Protein AF-A0A9D2U2K5-F1 (afdb_monomer_lite)

Secondary structure (DSSP, 8-state):
-HHHHHHHHHHHHHHHHHHHHHHHHHHSTTTHHHHHHHHHHHHHHHH----TTTHHHHHHIIIIIHHHHHHHHHHHS-HHHHHHHHHHHHHHHHHHHHHHHHHHHHHHHHTT---HHHHHHHHHHHTT-HHHHHHHTTTTT--HHHHHHHHHHHHHHHHHHHHHHHHHHHHTT--HHHHHHHHHH-

Organism: NCBI:txid2838689

Radius of gyration: 18.27 Å; chains: 1; bounding box: 45×46×54 Å

Sequence (186 aa):
MNFIKKNGAGLLLCLIIAVPAWFLGQAVPVIGGPVFSILIGMVITLFLTKKDPFTPGINYTSKKILQAAVVFLGFGMNLTEILAKGKQSLPIILATISTSLVIAFVLYKALKLKSNNAVLVGVGSSICGGSAIAATAPVIDASDEDVAQSISVIFLFNVLAALIFPTLGAALGLSNDGFGLFAGTA

Structure (mmCIF, N/CA/C/O backbone):
data_AF-A0A9D2U2K5-F1
#
_entry.id   AF-A0A9D2U2K5-F1
#
loop_
_atom_site.group_PDB
_atom_site.id
_atom_site.type_symbol
_atom_site.label_atom_id
_atom_site.label_alt_id
_atom_site.label_comp_id
_atom_site.label_asym_id
_atom_site.label_entity_id
_atom_site.label_seq_id
_atom_site.pdbx_PDB_ins_code
_atom_site.Cartn_x
_atom_site.Cartn_y
_atom_site.Cartn_z
_atom_site.occupancy
_atom_site.B_iso_or_equiv
_atom_site.auth_seq_id
_atom_site.auth_comp_id
_atom_site.auth_asym_id
_atom_site.auth_atom_id
_atom_site.pdbx_PDB_model_num
ATOM 1 N N . MET A 1 1 ? -2.153 -14.165 27.608 1.00 54.34 1 MET A N 1
ATOM 2 C CA . MET A 1 1 ? -3.548 -14.586 27.314 1.00 54.34 1 MET A CA 1
ATOM 3 C C . MET A 1 1 ? -4.468 -13.462 26.805 1.00 54.34 1 MET A C 1
ATOM 5 O O . MET A 1 1 ? -5.384 -13.771 26.055 1.00 54.34 1 MET A O 1
ATOM 9 N N . ASN A 1 2 ? -4.224 -12.174 27.106 1.00 66.56 2 ASN A N 1
ATOM 10 C CA . ASN A 1 2 ? -5.075 -11.068 26.614 1.00 66.56 2 ASN A CA 1
ATOM 11 C C . ASN A 1 2 ? -4.924 -10.740 25.116 1.00 66.56 2 ASN A C 1
ATOM 13 O O . ASN A 1 2 ? -5.878 -10.289 24.494 1.00 66.56 2 ASN A O 1
ATOM 17 N N . PHE A 1 3 ? -3.761 -11.007 24.513 1.00 68.69 3 PHE A N 1
ATOM 18 C CA . PHE A 1 3 ? -3.506 -10.706 23.097 1.00 68.69 3 PHE A CA 1
ATOM 19 C C . PHE A 1 3 ? -4.366 -11.549 22.141 1.00 68.69 3 PHE A C 1
ATOM 21 O O . PHE A 1 3 ? -4.984 -11.014 21.227 1.00 68.69 3 PHE A O 1
ATOM 28 N N . ILE A 1 4 ? -4.465 -12.857 22.397 1.00 71.19 4 ILE A N 1
ATOM 29 C CA . ILE A 1 4 ? -5.270 -13.790 21.592 1.00 71.19 4 ILE A CA 1
ATOM 30 C C . ILE A 1 4 ? -6.766 -13.499 21.758 1.00 71.19 4 ILE A C 1
ATOM 32 O O . ILE A 1 4 ? -7.486 -13.466 20.768 1.00 71.19 4 ILE A O 1
ATOM 36 N N . LYS A 1 5 ? -7.232 -13.197 22.980 1.00 66.88 5 LYS A N 1
ATOM 37 C CA . LYS A 1 5 ? -8.631 -12.794 23.211 1.00 66.88 5 LYS A CA 1
ATOM 38 C C . LYS A 1 5 ? -8.995 -11.472 22.525 1.00 66.88 5 LYS A C 1
ATOM 40 O O . LYS A 1 5 ? -10.131 -11.326 22.097 1.00 66.88 5 LYS A O 1
ATOM 45 N N . LYS A 1 6 ? -8.053 -10.528 22.417 1.00 74.62 6 LYS A N 1
ATOM 46 C CA . LYS A 1 6 ? -8.296 -9.197 21.838 1.00 74.62 6 LYS A CA 1
ATOM 47 C C . LYS A 1 6 ? -8.164 -9.163 20.312 1.00 74.62 6 LYS A C 1
ATOM 49 O O . LYS A 1 6 ? -8.969 -8.517 19.660 1.00 74.62 6 LYS A O 1
ATOM 54 N N . ASN A 1 7 ? -7.174 -9.850 19.741 1.00 81.38 7 ASN A N 1
ATOM 55 C CA . ASN A 1 7 ? -6.884 -9.784 18.301 1.00 81.38 7 ASN A CA 1
ATOM 56 C C . ASN A 1 7 ? -7.378 -11.009 17.522 1.00 81.38 7 ASN A C 1
ATOM 58 O O . ASN A 1 7 ? -7.473 -10.951 16.298 1.00 81.38 7 ASN A O 1
ATOM 62 N N . GLY A 1 8 ? -7.689 -12.113 18.211 1.00 83.62 8 GLY A N 1
ATOM 63 C CA . GLY A 1 8 ? -8.003 -13.398 17.589 1.00 83.62 8 GLY A CA 1
ATOM 64 C C . GLY A 1 8 ? -9.210 -13.349 16.657 1.00 83.62 8 GLY A C 1
ATOM 65 O O . GLY A 1 8 ? -9.124 -13.870 15.555 1.00 83.62 8 GLY A O 1
ATOM 66 N N . ALA A 1 9 ? -10.293 -12.668 17.045 1.00 83.44 9 ALA A N 1
ATOM 67 C CA . ALA A 1 9 ? -11.499 -12.574 16.218 1.00 83.44 9 ALA A CA 1
ATOM 68 C C . ALA A 1 9 ? -11.234 -11.872 14.872 1.00 83.44 9 ALA A C 1
ATOM 70 O O . ALA A 1 9 ? -11.621 -12.384 13.825 1.00 83.44 9 ALA A O 1
ATOM 71 N N . GLY A 1 10 ? -10.529 -10.734 14.886 1.00 83.88 10 GLY A N 1
ATOM 72 C CA . GLY A 1 10 ? -10.171 -10.009 13.661 1.00 83.88 10 GLY A CA 1
ATOM 73 C C . GLY A 1 10 ? -9.145 -10.748 12.798 1.00 83.88 10 GLY A C 1
ATOM 74 O O . GLY A 1 10 ? -9.291 -10.783 11.582 1.00 83.88 10 GLY A O 1
ATOM 75 N N . LEU A 1 11 ? -8.151 -11.398 13.415 1.00 86.25 11 LEU A N 1
ATOM 76 C CA . LEU A 1 11 ? -7.180 -12.235 12.699 1.00 86.25 11 LEU A CA 1
ATOM 77 C C . LEU A 1 11 ? -7.856 -13.405 11.984 1.00 86.25 11 LEU A C 1
ATOM 79 O O . LEU A 1 11 ? -7.578 -13.652 10.815 1.00 86.25 11 LEU A O 1
ATOM 83 N N . LEU A 1 12 ? -8.758 -14.102 12.677 1.00 88.31 12 LEU A N 1
ATOM 84 C CA . LEU A 1 12 ? -9.482 -15.250 12.141 1.00 88.31 12 LEU A CA 1
ATOM 85 C C . LEU A 1 12 ? -10.404 -14.818 10.992 1.00 88.31 12 LEU A C 1
ATOM 87 O O . LEU A 1 12 ? -10.429 -15.477 9.956 1.00 88.31 12 LEU A O 1
ATOM 91 N N . LEU A 1 13 ? -11.066 -13.662 11.118 1.00 87.00 13 LEU A N 1
ATOM 92 C CA . LEU A 1 13 ? -11.841 -13.060 10.031 1.00 87.00 13 LEU A CA 1
ATOM 93 C C . LEU A 1 13 ? -10.971 -12.775 8.794 1.00 87.00 13 LEU A C 1
ATOM 95 O O . LEU A 1 13 ? -11.331 -13.182 7.692 1.00 87.00 13 LEU A O 1
ATOM 99 N N . CYS A 1 14 ? -9.811 -12.130 8.964 1.00 88.06 14 CYS A N 1
ATOM 100 C CA . CYS A 1 14 ? -8.880 -11.883 7.857 1.00 88.06 14 CYS A CA 1
ATOM 101 C C . CYS A 1 14 ? -8.409 -13.191 7.201 1.00 88.06 14 CYS A C 1
ATOM 103 O O . CYS A 1 14 ? -8.307 -13.253 5.979 1.00 88.06 14 CYS A O 1
ATOM 105 N N . LEU A 1 15 ? -8.165 -14.239 7.991 1.00 88.94 15 LEU A N 1
ATOM 106 C CA . LEU A 1 15 ? -7.738 -15.555 7.507 1.00 88.94 15 LEU A CA 1
ATOM 107 C C . LEU A 1 15 ? -8.838 -16.247 6.685 1.00 88.94 15 LEU A C 1
ATOM 109 O O . LEU A 1 15 ? -8.564 -16.754 5.597 1.00 88.94 15 LEU A O 1
ATOM 113 N N . ILE A 1 16 ? -10.084 -16.204 7.168 1.00 89.81 16 ILE A N 1
ATOM 114 C CA . ILE A 1 16 ? -11.262 -16.737 6.464 1.00 89.81 16 ILE A CA 1
ATOM 115 C C . ILE A 1 16 ? -11.486 -16.027 5.129 1.00 89.81 16 ILE A C 1
ATOM 117 O O . ILE A 1 16 ? -11.942 -16.663 4.189 1.00 89.81 16 ILE A O 1
ATOM 121 N N . ILE A 1 17 ? -11.174 -14.734 5.024 1.00 89.25 17 ILE A N 1
ATOM 122 C CA . ILE A 1 17 ? -11.296 -13.990 3.762 1.00 89.25 17 ILE A CA 1
ATOM 123 C C . ILE A 1 17 ? -10.119 -14.303 2.831 1.00 89.25 17 ILE A C 1
ATOM 125 O O . ILE A 1 17 ? -10.316 -14.542 1.639 1.00 89.25 17 ILE A O 1
ATOM 129 N N . ALA A 1 18 ? -8.898 -14.323 3.369 1.00 87.56 18 ALA A N 1
ATOM 130 C CA . ALA A 1 18 ? -7.677 -14.463 2.584 1.00 87.56 18 ALA A CA 1
ATOM 131 C C . ALA A 1 18 ? -7.542 -15.840 1.920 1.00 87.56 18 ALA A C 1
ATOM 133 O O . ALA A 1 18 ? -7.102 -15.914 0.776 1.00 87.56 18 ALA A O 1
ATOM 134 N N . VAL A 1 19 ? -7.924 -16.930 2.598 1.00 89.38 19 VAL A N 1
ATOM 135 C CA . VAL A 1 19 ? -7.750 -18.294 2.061 1.00 89.38 19 VAL A CA 1
ATOM 136 C C . VAL A 1 19 ? -8.599 -18.536 0.802 1.00 89.38 19 VAL A C 1
ATOM 138 O O . VAL A 1 19 ? -8.022 -18.886 -0.228 1.00 89.38 19 VAL A O 1
ATOM 141 N N . PRO A 1 20 ? -9.927 -18.303 0.800 1.00 88.94 20 PRO A N 1
ATOM 142 C CA . PRO A 1 20 ? -10.735 -18.413 -0.410 1.00 88.94 20 PRO A CA 1
ATOM 143 C C . PRO A 1 20 ? -10.274 -17.443 -1.496 1.00 88.94 20 PRO A C 1
ATOM 145 O O . PRO A 1 20 ? -10.176 -17.837 -2.655 1.00 88.94 20 PRO A O 1
ATOM 148 N N . ALA A 1 21 ? -9.947 -16.197 -1.133 1.00 88.75 21 ALA A N 1
ATOM 149 C CA . ALA A 1 21 ? -9.494 -15.195 -2.093 1.00 88.75 21 ALA A CA 1
ATOM 150 C C . ALA A 1 21 ? -8.172 -15.580 -2.772 1.00 88.75 21 ALA A C 1
AT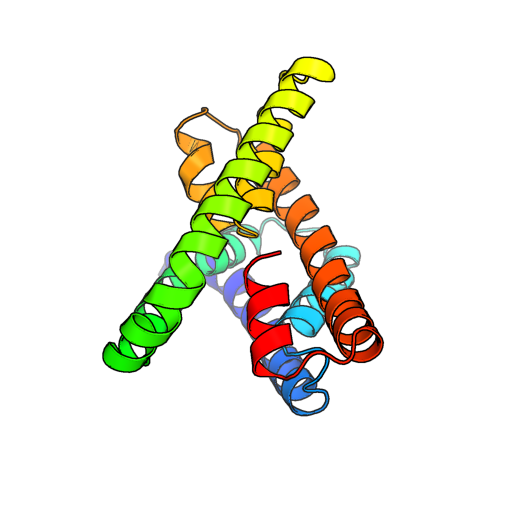OM 152 O O . ALA A 1 21 ? -8.000 -15.316 -3.960 1.00 88.75 21 ALA A O 1
ATOM 153 N N . TRP A 1 22 ? -7.260 -16.242 -2.056 1.00 86.44 22 TRP A N 1
ATOM 154 C CA . TRP A 1 22 ? -6.044 -16.803 -2.640 1.00 86.44 22 TRP A CA 1
ATOM 155 C C . TRP A 1 22 ? -6.391 -17.871 -3.678 1.00 86.44 22 TRP A C 1
ATOM 157 O O . TRP A 1 22 ? -5.931 -17.779 -4.817 1.00 86.44 22 TRP A O 1
ATOM 167 N N . PHE A 1 23 ? -7.218 -18.858 -3.319 1.00 88.44 23 PHE A N 1
ATOM 168 C CA . PHE A 1 23 ? -7.616 -19.926 -4.244 1.00 88.44 23 PHE A CA 1
ATOM 169 C C . PHE A 1 23 ? -8.319 -19.375 -5.494 1.00 88.44 23 PHE A C 1
ATOM 171 O O . PHE A 1 23 ? -7.973 -19.749 -6.614 1.00 88.44 23 PHE A O 1
ATOM 178 N N . LEU A 1 24 ? -9.244 -18.428 -5.317 1.00 84.81 24 LEU A N 1
ATOM 179 C CA . LEU A 1 24 ? -9.906 -17.711 -6.414 1.00 84.81 24 LEU A CA 1
ATOM 180 C C . LEU A 1 24 ? -8.908 -16.915 -7.268 1.00 84.81 24 LEU A C 1
ATOM 182 O O . LEU A 1 24 ? -8.995 -16.929 -8.494 1.00 84.81 24 LEU A O 1
ATOM 186 N N . GLY A 1 25 ? -7.927 -16.272 -6.634 1.00 81.94 25 GLY A N 1
ATOM 187 C CA . GLY A 1 25 ? -6.863 -15.537 -7.312 1.00 81.94 25 GLY A CA 1
ATOM 188 C C . GLY A 1 25 ? -5.941 -16.419 -8.155 1.00 81.94 25 GLY A C 1
ATOM 189 O O . GLY A 1 25 ? -5.464 -15.963 -9.189 1.00 81.94 25 GLY A O 1
ATOM 190 N N . GLN A 1 26 ? -5.715 -17.676 -7.761 1.00 81.69 26 GLN A N 1
ATOM 191 C CA . GLN A 1 26 ? -4.999 -18.647 -8.598 1.00 81.69 26 GLN A CA 1
ATOM 192 C C . GLN A 1 26 ? -5.848 -19.137 -9.774 1.00 81.69 26 GLN A C 1
ATOM 194 O O . GLN A 1 26 ? -5.312 -19.335 -10.861 1.00 81.69 26 GLN A O 1
ATOM 199 N N . ALA A 1 27 ? -7.157 -19.315 -9.574 1.00 81.94 27 ALA A N 1
ATOM 200 C CA . ALA A 1 27 ? -8.067 -19.727 -10.640 1.00 81.94 27 ALA A CA 1
ATOM 201 C C . ALA A 1 27 ? -8.258 -18.631 -11.706 1.00 81.94 27 ALA A C 1
ATOM 203 O O . ALA A 1 27 ? -8.396 -18.943 -12.888 1.00 81.94 27 ALA A O 1
ATOM 204 N N . VAL A 1 28 ? -8.240 -17.353 -11.302 1.00 78.88 28 VAL A N 1
ATOM 205 C CA . VAL A 1 28 ? -8.357 -16.192 -12.200 1.00 78.88 28 VAL A CA 1
ATOM 206 C C . VAL A 1 28 ? -7.151 -15.254 -12.015 1.00 78.88 28 VAL A C 1
ATOM 208 O O . VAL A 1 28 ? -7.264 -14.200 -11.37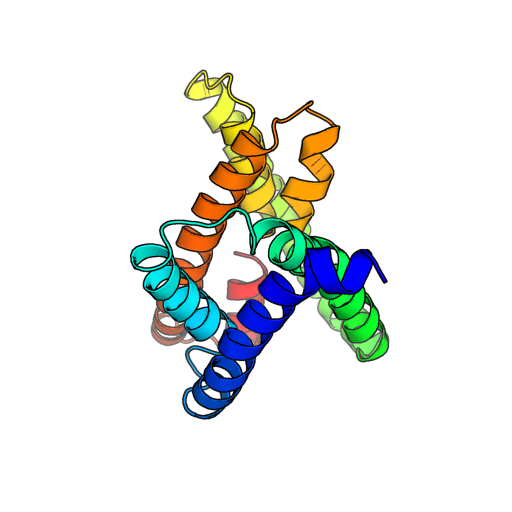5 1.00 78.88 28 VAL A O 1
ATOM 211 N N . PRO A 1 29 ? -5.983 -15.600 -12.593 1.00 67.25 29 PRO A N 1
ATOM 212 C CA . PRO A 1 29 ? -4.731 -14.868 -12.376 1.00 67.25 29 PRO A CA 1
ATOM 213 C C . PRO A 1 29 ? -4.746 -13.438 -12.932 1.00 67.25 29 PRO A C 1
ATOM 215 O O . PRO A 1 29 ? -3.947 -12.614 -12.504 1.00 67.25 29 PRO A O 1
ATOM 218 N N . VAL A 1 30 ? -5.676 -13.121 -13.839 1.00 65.69 30 VAL A N 1
ATOM 219 C CA . VAL A 1 30 ? -5.858 -11.770 -14.402 1.00 65.69 30 VAL A CA 1
ATOM 220 C C . VAL A 1 30 ? -6.296 -10.757 -13.335 1.00 65.69 30 VAL A C 1
ATOM 222 O O . VAL A 1 30 ? -5.945 -9.587 -13.420 1.00 65.69 30 VAL A O 1
ATOM 225 N N . ILE A 1 31 ? -7.059 -11.204 -12.333 1.00 67.44 31 ILE A N 1
ATOM 226 C CA . ILE A 1 31 ? -7.636 -10.348 -11.284 1.00 67.44 31 ILE A CA 1
ATOM 227 C C . ILE A 1 31 ? -6.773 -10.394 -10.012 1.00 67.44 31 ILE A C 1
ATOM 229 O O . ILE A 1 31 ? -6.592 -9.384 -9.334 1.00 67.44 31 ILE A O 1
ATOM 233 N N . GLY A 1 32 ? -6.212 -11.568 -9.702 1.00 73.94 32 GLY A N 1
ATOM 234 C CA . GLY A 1 32 ? -5.337 -11.774 -8.551 1.00 73.94 32 GLY A CA 1
ATOM 235 C C . GLY A 1 32 ? -6.068 -11.820 -7.202 1.00 73.94 32 GLY A C 1
ATOM 236 O O . GLY A 1 32 ? -7.163 -11.290 -7.010 1.00 73.94 32 GLY A O 1
ATOM 237 N N . GLY A 1 33 ? -5.437 -12.468 -6.220 1.00 80.25 33 GLY A N 1
ATOM 238 C CA . GLY A 1 33 ? -5.993 -12.642 -4.869 1.00 80.25 33 GLY A CA 1
ATOM 239 C C . GLY A 1 33 ? -6.327 -11.346 -4.105 1.00 80.25 33 GLY A C 1
ATOM 240 O O . GLY A 1 33 ? -7.331 -11.336 -3.384 1.00 80.25 33 GLY A O 1
ATOM 241 N N . PRO A 1 34 ? -5.561 -10.239 -4.246 1.00 79.75 34 PRO A N 1
ATOM 242 C CA . PRO A 1 34 ? -5.873 -8.983 -3.563 1.00 79.75 34 PRO A CA 1
ATOM 243 C C . PRO A 1 34 ? -7.236 -8.401 -3.947 1.00 79.75 34 PRO A C 1
ATOM 245 O O . PRO A 1 34 ? -7.985 -7.987 -3.065 1.00 79.75 34 PRO A O 1
ATOM 248 N N . VAL A 1 35 ? -7.606 -8.424 -5.231 1.00 77.62 35 VAL A N 1
ATOM 249 C CA . VAL A 1 35 ? -8.887 -7.863 -5.689 1.00 77.62 35 VAL A CA 1
ATOM 250 C C . VAL A 1 35 ? -10.060 -8.679 -5.144 1.00 77.62 35 VAL A C 1
ATOM 252 O O . VAL A 1 35 ? -10.994 -8.102 -4.587 1.00 77.62 35 VAL A O 1
ATOM 255 N N . PHE A 1 36 ? -9.985 -10.015 -5.195 1.00 83.75 36 PHE A N 1
ATOM 256 C CA . PHE A 1 36 ? -10.997 -10.879 -4.574 1.00 83.75 36 PHE A CA 1
ATOM 257 C C . PHE A 1 36 ? -11.111 -10.641 -3.065 1.00 83.75 36 PHE A C 1
ATOM 259 O O . PHE A 1 36 ? -12.221 -10.554 -2.542 1.00 83.75 36 PHE A O 1
ATOM 266 N N . SER A 1 37 ? -9.981 -10.477 -2.372 1.00 84.50 37 SER A N 1
ATOM 267 C CA . SER A 1 37 ? -9.960 -10.204 -0.928 1.00 84.50 37 SER A CA 1
ATOM 268 C C . SER A 1 37 ? -10.687 -8.901 -0.591 1.00 84.50 37 SER A C 1
ATOM 270 O O . SER A 1 37 ? -11.453 -8.850 0.373 1.00 84.50 37 SER A O 1
ATOM 272 N N . ILE A 1 38 ? -10.487 -7.855 -1.400 1.00 81.00 38 ILE A N 1
ATOM 273 C CA . ILE A 1 38 ? -11.136 -6.558 -1.197 1.00 81.00 38 ILE A CA 1
ATOM 274 C C . ILE A 1 38 ? -12.638 -6.639 -1.501 1.00 81.00 38 ILE A C 1
ATOM 276 O O . ILE A 1 38 ? -13.439 -6.152 -0.703 1.00 81.00 38 ILE A O 1
ATOM 280 N N . LEU A 1 39 ? -13.043 -7.289 -2.599 1.00 83.56 39 LEU A N 1
ATOM 281 C CA . LEU A 1 39 ? -14.461 -7.464 -2.945 1.00 83.56 39 LEU A CA 1
ATOM 282 C C . LEU A 1 39 ? -15.216 -8.248 -1.864 1.00 83.56 39 LEU A C 1
ATOM 284 O O . LEU A 1 39 ? -16.274 -7.812 -1.409 1.00 83.56 39 LEU A O 1
ATOM 288 N N . ILE A 1 40 ? -14.648 -9.363 -1.400 1.00 86.50 40 ILE A N 1
ATOM 289 C CA . ILE A 1 40 ? -15.229 -10.169 -0.320 1.00 86.50 40 ILE A CA 1
ATOM 290 C C . ILE A 1 40 ? -15.318 -9.341 0.970 1.00 86.50 40 ILE A C 1
ATOM 292 O O . ILE A 1 40 ? -16.363 -9.327 1.621 1.00 86.50 40 ILE A O 1
ATOM 296 N N . GLY A 1 41 ? -14.259 -8.602 1.319 1.00 85.44 41 GLY A N 1
ATOM 297 C CA . GLY A 1 41 ? -14.249 -7.717 2.484 1.00 85.44 41 GLY A CA 1
ATOM 298 C C . GLY A 1 41 ? -15.322 -6.624 2.426 1.00 85.44 41 GLY A C 1
ATOM 299 O O . GLY A 1 41 ? -15.997 -6.375 3.431 1.00 85.44 41 GLY A O 1
ATOM 300 N N . MET A 1 42 ? -15.533 -6.011 1.256 1.00 82.19 42 MET A N 1
ATOM 301 C CA . MET A 1 42 ? -16.595 -5.021 1.044 1.00 82.19 42 MET A CA 1
ATOM 302 C C . MET A 1 42 ? -17.983 -5.629 1.262 1.00 82.19 42 MET A C 1
ATOM 304 O O . MET A 1 42 ? -18.775 -5.062 2.013 1.00 82.19 42 MET A O 1
ATOM 308 N N . VAL A 1 43 ? -18.259 -6.802 0.682 1.00 85.94 43 VAL A N 1
ATOM 309 C CA . VAL A 1 43 ? -19.550 -7.493 0.842 1.00 85.94 43 VAL A CA 1
ATOM 310 C C . VAL A 1 43 ? -19.796 -7.867 2.303 1.00 85.94 43 VAL A C 1
ATOM 312 O O . VAL A 1 43 ? -20.859 -7.572 2.843 1.00 85.94 43 VAL A O 1
ATOM 315 N N . ILE A 1 44 ? -18.807 -8.457 2.978 1.00 85.56 44 ILE A N 1
ATOM 316 C CA . ILE A 1 44 ? -18.924 -8.856 4.389 1.00 85.56 44 ILE A CA 1
ATOM 317 C C . ILE A 1 44 ? -19.223 -7.647 5.281 1.00 85.56 44 ILE A C 1
ATOM 319 O O . ILE A 1 44 ? -20.055 -7.737 6.183 1.00 85.56 44 ILE A O 1
ATOM 323 N N . THR A 1 45 ? -18.601 -6.499 5.006 1.00 81.94 45 THR A N 1
ATOM 324 C CA . THR A 1 45 ? -18.793 -5.266 5.786 1.00 81.94 45 THR A CA 1
ATOM 325 C C . THR A 1 45 ? -20.229 -4.729 5.718 1.00 81.94 45 THR A C 1
ATOM 327 O O . THR A 1 45 ? -20.651 -4.048 6.653 1.00 81.94 45 THR A O 1
ATOM 330 N N . LEU A 1 46 ? -21.003 -5.061 4.675 1.00 80.94 46 LEU A N 1
ATOM 331 C CA . LEU A 1 46 ? -22.426 -4.700 4.582 1.00 80.94 46 LEU A CA 1
ATOM 332 C C . LEU A 1 46 ? -23.297 -5.481 5.579 1.00 80.94 46 LEU A C 1
ATOM 334 O O . LEU A 1 46 ? -24.287 -4.948 6.075 1.00 80.94 46 LEU A O 1
ATOM 338 N N . PHE A 1 47 ? -22.920 -6.721 5.902 1.00 82.69 47 PHE A N 1
ATOM 339 C CA . PHE A 1 47 ? -23.657 -7.582 6.836 1.00 82.69 47 PHE A CA 1
ATOM 340 C C . PHE A 1 47 ? -23.126 -7.493 8.276 1.00 82.69 47 PHE A C 1
ATOM 342 O O . PHE A 1 47 ? -23.857 -7.747 9.233 1.00 82.69 47 PHE A O 1
ATOM 349 N N . LEU A 1 48 ? -21.857 -7.116 8.455 1.00 77.56 48 LEU A N 1
ATOM 350 C CA . LEU A 1 48 ? -21.202 -7.007 9.760 1.00 77.56 48 LEU A CA 1
ATOM 351 C C . LEU A 1 48 ? -21.385 -5.606 10.368 1.00 77.56 48 LEU A C 1
ATOM 353 O O . LEU A 1 48 ? -20.508 -4.743 10.310 1.00 77.56 48 LEU A O 1
ATOM 357 N N . THR A 1 49 ? -22.542 -5.388 10.999 1.00 61.22 49 THR A N 1
ATOM 358 C CA . THR A 1 49 ? -22.906 -4.101 11.624 1.00 61.22 49 THR A CA 1
ATOM 359 C C . THR A 1 49 ? -22.098 -3.787 12.895 1.00 61.22 49 THR A C 1
ATOM 361 O O . THR A 1 49 ? -21.856 -2.620 13.189 1.00 61.22 49 THR A O 1
ATOM 364 N N . LYS A 1 50 ? -21.635 -4.801 13.647 1.00 68.25 50 LYS A N 1
ATOM 365 C CA . LYS A 1 50 ? -20.805 -4.625 14.859 1.00 68.25 50 LYS A CA 1
ATOM 366 C C . LYS A 1 50 ? -19.333 -4.924 14.573 1.00 68.25 50 LYS A C 1
ATOM 368 O O . LYS A 1 50 ? -18.915 -6.080 14.590 1.00 68.25 50 LYS A O 1
ATOM 373 N N . LYS A 1 51 ? -18.551 -3.870 14.333 1.00 67.94 51 LYS A N 1
ATOM 374 C CA . LYS A 1 51 ? -17.130 -3.962 13.949 1.00 67.94 51 LYS A CA 1
ATOM 375 C C . LYS A 1 51 ? -16.172 -4.028 15.145 1.00 67.94 51 LYS A C 1
ATOM 377 O O . LYS A 1 51 ? -15.096 -4.607 15.020 1.00 67.94 51 LYS A O 1
ATOM 382 N N . ASP A 1 52 ? -16.586 -3.526 16.311 1.00 67.81 52 ASP A N 1
ATOM 383 C CA . ASP A 1 52 ? -15.749 -3.374 17.515 1.00 67.81 52 ASP A CA 1
ATOM 384 C C . ASP A 1 52 ? -14.925 -4.605 17.939 1.00 67.81 52 ASP A C 1
ATOM 386 O O . ASP A 1 52 ? -13.739 -4.437 18.236 1.00 67.81 52 ASP A O 1
ATOM 390 N N . PRO A 1 53 ? -15.457 -5.846 17.946 1.00 77.12 53 PRO A N 1
ATOM 391 C CA . PRO A 1 53 ? -14.657 -7.007 18.344 1.00 77.12 53 PRO A CA 1
ATOM 392 C C . PRO A 1 53 ? -13.610 -7.429 17.295 1.00 77.12 53 PRO A C 1
ATOM 394 O O . PRO A 1 53 ? -12.678 -8.162 17.627 1.00 77.12 53 PRO A O 1
ATOM 397 N N . PHE A 1 54 ? -13.727 -6.975 16.043 1.00 78.56 54 PHE A N 1
ATOM 398 C CA . PHE A 1 54 ? -12.841 -7.360 14.936 1.00 78.56 54 PHE A CA 1
ATOM 399 C C . PHE A 1 54 ? -11.776 -6.300 14.630 1.00 78.56 54 PHE A C 1
ATOM 401 O O . PHE A 1 54 ? -10.653 -6.653 14.256 1.00 78.56 54 PHE A O 1
ATOM 408 N N . THR A 1 55 ? -12.087 -5.018 14.852 1.00 75.62 55 THR A N 1
ATOM 409 C CA . THR A 1 55 ? -11.196 -3.864 14.637 1.00 75.62 55 THR A CA 1
ATOM 410 C C . THR A 1 55 ? -9.759 -4.058 15.152 1.00 75.62 55 THR A C 1
ATOM 412 O O . THR A 1 55 ? -8.824 -3.847 14.375 1.00 75.62 55 THR A O 1
ATOM 415 N N . PRO A 1 56 ? -9.511 -4.492 16.408 1.00 78.38 56 PRO A N 1
ATOM 416 C CA . PRO A 1 56 ? -8.143 -4.640 16.912 1.00 78.38 56 PRO A CA 1
ATOM 417 C C . PRO A 1 56 ? -7.314 -5.688 16.146 1.00 78.38 56 PRO A C 1
ATOM 419 O O . PRO A 1 56 ? -6.135 -5.454 15.875 1.00 78.38 56 PRO A O 1
ATOM 422 N N . GLY A 1 57 ? -7.920 -6.807 15.731 1.00 80.94 57 GLY A N 1
ATOM 423 C CA . GLY A 1 57 ? -7.234 -7.840 14.943 1.00 80.94 57 GLY A CA 1
ATOM 424 C C . GLY A 1 57 ? -6.982 -7.427 13.488 1.00 80.94 57 GLY A C 1
ATOM 425 O O . GLY A 1 57 ? -5.908 -7.707 12.947 1.00 80.94 57 GLY A O 1
ATOM 426 N N . ILE A 1 58 ? -7.922 -6.697 12.878 1.00 81.75 58 ILE A N 1
ATOM 427 C CA . ILE A 1 58 ? -7.763 -6.134 11.526 1.00 81.75 58 ILE A CA 1
ATOM 428 C C . ILE A 1 58 ? -6.617 -5.113 11.513 1.00 81.75 58 ILE A C 1
ATOM 430 O O . ILE A 1 58 ? -5.712 -5.204 10.681 1.00 81.75 58 ILE A O 1
ATOM 434 N N . ASN A 1 59 ? -6.589 -4.196 12.484 1.00 77.38 59 ASN A N 1
ATOM 435 C CA . ASN A 1 59 ? -5.528 -3.194 12.609 1.00 77.38 59 ASN A CA 1
ATOM 436 C C . ASN A 1 59 ? -4.153 -3.827 12.850 1.00 77.38 59 ASN A C 1
ATOM 438 O O . ASN A 1 59 ? -3.154 -3.378 12.284 1.00 77.38 59 ASN A O 1
ATOM 442 N N . TYR A 1 60 ? -4.090 -4.888 13.660 1.00 81.50 60 TYR A N 1
ATOM 443 C CA . TYR A 1 60 ? -2.850 -5.634 13.864 1.00 81.50 60 TYR A CA 1
ATOM 444 C C . TYR A 1 60 ? -2.349 -6.267 12.559 1.00 81.50 60 TYR A C 1
ATOM 446 O O . TYR A 1 60 ? -1.165 -6.157 12.239 1.00 81.50 60 TYR A O 1
ATOM 454 N N . THR A 1 61 ? -3.249 -6.870 11.781 1.00 84.19 61 THR A N 1
ATOM 455 C CA . THR A 1 61 ? -2.918 -7.486 10.488 1.00 84.19 61 THR A CA 1
ATOM 456 C C . THR A 1 61 ? -2.422 -6.441 9.484 1.00 84.19 61 THR A C 1
ATOM 458 O O . THR A 1 61 ? -1.340 -6.593 8.916 1.00 84.19 61 THR A O 1
ATOM 461 N N . SER A 1 62 ? -3.154 -5.334 9.342 1.00 72.19 62 SER A N 1
ATOM 462 C CA . SER A 1 62 ? -2.838 -4.237 8.416 1.00 72.19 62 SER A CA 1
ATOM 463 C C . SER A 1 62 ? -1.507 -3.538 8.728 1.00 72.19 62 SER A C 1
ATOM 465 O O . SER A 1 62 ? -0.802 -3.112 7.818 1.00 72.19 62 SER A O 1
ATOM 467 N N . LYS A 1 63 ? -1.112 -3.454 10.006 1.00 71.50 63 LYS A N 1
ATOM 468 C CA . LYS A 1 63 ? 0.151 -2.809 10.404 1.00 71.50 63 LYS A CA 1
ATOM 469 C C . LYS A 1 63 ? 1.300 -3.807 10.545 1.00 71.50 63 LYS A C 1
ATOM 471 O O . LYS A 1 63 ? 2.313 -3.678 9.869 1.00 71.50 63 LYS A O 1
ATOM 476 N N . LYS A 1 64 ? 1.176 -4.792 11.438 1.00 80.69 64 LYS A N 1
ATOM 477 C CA . LYS A 1 64 ? 2.296 -5.658 11.848 1.00 80.69 64 LYS A CA 1
ATOM 478 C C . LYS A 1 64 ? 2.522 -6.826 10.899 1.00 80.69 64 LYS A C 1
ATOM 480 O O . LYS A 1 64 ? 3.666 -7.079 10.533 1.00 80.69 64 LYS A O 1
ATOM 485 N N . ILE A 1 65 ? 1.457 -7.518 10.491 1.00 85.00 65 ILE A N 1
ATOM 486 C CA . ILE A 1 65 ? 1.586 -8.654 9.564 1.00 85.00 65 ILE A CA 1
ATOM 487 C C . ILE A 1 65 ? 1.996 -8.157 8.180 1.00 85.00 65 ILE A C 1
ATOM 489 O O . ILE A 1 65 ? 2.911 -8.726 7.595 1.00 85.00 65 ILE A O 1
ATOM 493 N N . LEU A 1 66 ? 1.401 -7.062 7.695 1.00 77.88 66 LEU A N 1
ATOM 494 C CA . LEU A 1 66 ? 1.802 -6.454 6.425 1.00 77.88 66 LEU A CA 1
ATOM 495 C C . LEU A 1 66 ? 3.284 -6.047 6.425 1.00 77.88 66 LEU A C 1
ATOM 497 O O . LEU A 1 66 ? 4.010 -6.399 5.501 1.00 77.88 66 LEU A O 1
ATOM 501 N N . GLN A 1 67 ? 3.762 -5.369 7.476 1.00 79.12 67 GLN A N 1
ATOM 502 C CA . GLN A 1 67 ? 5.182 -5.015 7.603 1.00 79.12 67 GLN A CA 1
ATOM 503 C C . GLN A 1 67 ? 6.088 -6.251 7.613 1.00 79.12 67 GLN A C 1
ATOM 505 O O . GLN A 1 67 ? 7.100 -6.268 6.918 1.00 79.12 67 GLN A O 1
ATOM 510 N N . ALA A 1 68 ? 5.719 -7.298 8.358 1.00 86.31 68 ALA A N 1
ATOM 511 C CA . ALA A 1 68 ? 6.474 -8.548 8.369 1.00 86.31 68 ALA A CA 1
ATOM 512 C C . ALA A 1 68 ? 6.509 -9.197 6.975 1.00 86.31 68 ALA A C 1
ATOM 514 O O . ALA A 1 68 ? 7.574 -9.613 6.528 1.00 86.31 68 ALA A O 1
ATOM 515 N N . ALA A 1 69 ? 5.380 -9.226 6.262 1.00 84.69 69 ALA A N 1
ATOM 516 C CA . ALA A 1 69 ? 5.300 -9.751 4.901 1.00 84.69 69 ALA A CA 1
ATOM 517 C C . ALA A 1 69 ? 6.210 -8.982 3.931 1.00 84.69 69 ALA A C 1
ATOM 519 O O . ALA A 1 69 ? 6.905 -9.611 3.141 1.00 84.69 69 ALA A O 1
ATOM 520 N N . VAL A 1 70 ? 6.276 -7.649 4.031 1.00 81.75 70 VAL A N 1
ATOM 521 C CA . VAL A 1 70 ? 7.198 -6.822 3.228 1.00 81.75 70 VAL A CA 1
ATOM 522 C C . VAL A 1 70 ? 8.662 -7.158 3.533 1.00 81.75 70 VAL A C 1
ATOM 524 O O . VAL A 1 70 ? 9.466 -7.279 2.611 1.00 81.75 70 VAL A O 1
ATOM 527 N N . VAL A 1 71 ? 9.013 -7.362 4.806 1.00 86.81 71 VAL A N 1
ATOM 528 C CA . VAL A 1 71 ? 10.372 -7.771 5.204 1.00 86.81 71 VAL A CA 1
ATOM 529 C C . VAL A 1 71 ? 10.725 -9.147 4.628 1.00 86.81 71 VAL A C 1
ATOM 531 O O . VAL A 1 71 ? 11.791 -9.305 4.034 1.00 86.81 71 VAL A O 1
ATOM 534 N N . PHE A 1 72 ? 9.829 -10.131 4.745 1.00 87.81 72 PHE A N 1
ATOM 535 C CA . PHE A 1 72 ? 10.033 -11.467 4.172 1.00 87.81 72 PHE A CA 1
ATOM 536 C C . PHE A 1 72 ? 10.104 -11.452 2.643 1.00 87.81 72 PHE A C 1
ATOM 538 O O . PHE A 1 72 ? 10.946 -12.141 2.072 1.00 87.81 72 PHE A O 1
ATOM 545 N N . LEU A 1 73 ? 9.276 -10.638 1.983 1.00 85.06 73 LEU A N 1
ATOM 546 C CA . LEU A 1 73 ? 9.348 -10.428 0.539 1.00 85.06 73 LEU A CA 1
ATOM 547 C C . LEU A 1 73 ? 10.724 -9.879 0.140 1.00 85.06 73 LEU A C 1
ATOM 549 O O . LEU A 1 73 ? 11.310 -10.354 -0.827 1.00 85.06 73 LEU A O 1
ATOM 553 N N . GLY A 1 74 ? 11.275 -8.950 0.927 1.00 84.31 74 GLY A N 1
ATOM 554 C CA . GLY A 1 74 ? 12.634 -8.433 0.757 1.00 84.31 74 GLY A CA 1
ATOM 555 C C . GLY A 1 74 ? 13.708 -9.523 0.764 1.00 84.31 74 GLY A C 1
ATOM 556 O O . GLY A 1 74 ? 14.568 -9.532 -0.112 1.00 84.31 74 GLY A O 1
ATOM 557 N N . PHE A 1 75 ? 13.631 -10.475 1.699 1.00 88.12 75 PHE A N 1
ATOM 558 C CA . PHE A 1 75 ? 14.561 -11.611 1.758 1.00 88.12 75 PHE A CA 1
ATOM 559 C C . PHE A 1 75 ? 14.426 -12.586 0.577 1.00 88.12 75 PHE A C 1
ATOM 561 O O . PHE A 1 75 ? 15.382 -13.293 0.269 1.00 88.12 75 PHE A O 1
ATOM 568 N N . GLY A 1 76 ? 13.261 -12.637 -0.075 1.00 83.38 76 GLY A N 1
ATOM 569 C CA . GLY A 1 76 ? 12.998 -13.515 -1.219 1.00 83.38 76 GLY A CA 1
ATOM 570 C C . GLY A 1 76 ? 13.414 -12.948 -2.580 1.00 83.38 76 GLY A C 1
ATOM 571 O O . GLY A 1 76 ? 13.360 -13.673 -3.570 1.00 83.38 76 GLY A O 1
ATOM 572 N N . MET A 1 77 ? 13.807 -11.674 -2.660 1.00 84.44 77 MET A N 1
ATOM 573 C CA . MET A 1 77 ? 14.150 -11.029 -3.930 1.00 84.44 77 MET A CA 1
ATOM 574 C C . MET A 1 77 ? 15.653 -11.071 -4.233 1.00 84.44 77 MET A C 1
ATOM 576 O O . MET A 1 77 ? 16.499 -10.904 -3.355 1.00 84.44 77 MET A O 1
ATOM 580 N N . ASN A 1 78 ? 16.000 -11.226 -5.514 1.00 86.81 78 ASN A N 1
ATOM 581 C CA . ASN A 1 78 ? 17.384 -11.185 -5.977 1.00 86.81 78 ASN A CA 1
ATOM 582 C C . ASN A 1 78 ? 17.896 -9.733 -6.044 1.00 86.81 78 ASN A C 1
ATOM 584 O O . ASN A 1 78 ? 17.437 -8.939 -6.867 1.00 86.81 78 ASN A O 1
ATOM 588 N N . LEU A 1 79 ? 18.878 -9.384 -5.205 1.00 82.88 79 LEU A N 1
ATOM 589 C CA . LEU A 1 79 ? 19.432 -8.023 -5.137 1.00 82.88 79 LEU A CA 1
ATOM 590 C C . LEU A 1 79 ? 20.010 -7.536 -6.477 1.00 82.88 79 LEU A C 1
ATOM 592 O O . LEU A 1 79 ? 19.940 -6.344 -6.772 1.00 82.88 79 LEU A O 1
ATOM 596 N N . THR A 1 80 ? 20.573 -8.428 -7.295 1.00 81.81 80 THR A N 1
ATOM 597 C CA . THR A 1 80 ? 21.160 -8.068 -8.592 1.00 81.81 80 THR A CA 1
ATOM 598 C C . THR A 1 80 ? 20.080 -7.696 -9.605 1.00 81.81 80 THR A C 1
ATOM 600 O O . THR A 1 80 ? 20.228 -6.700 -10.316 1.00 81.81 80 THR A O 1
ATOM 603 N N . GLU A 1 81 ? 18.967 -8.433 -9.634 1.00 79.38 81 GLU A N 1
ATOM 604 C CA . GLU A 1 81 ? 17.816 -8.098 -10.482 1.00 79.38 81 GLU A CA 1
ATOM 605 C C . GLU A 1 81 ? 17.138 -6.803 -10.032 1.00 79.38 81 GLU A C 1
ATOM 607 O O . GLU A 1 81 ? 16.852 -5.946 -10.873 1.00 79.38 81 GLU A O 1
ATOM 612 N N . ILE A 1 82 ? 16.965 -6.612 -8.716 1.00 80.81 82 ILE A N 1
ATOM 613 C CA . ILE A 1 82 ? 16.457 -5.355 -8.145 1.00 80.81 82 ILE A CA 1
ATOM 614 C C . ILE A 1 82 ? 17.338 -4.191 -8.586 1.00 80.81 82 ILE A C 1
ATOM 616 O O . ILE A 1 82 ? 16.820 -3.157 -8.989 1.00 80.81 82 ILE A O 1
ATOM 620 N N . LEU A 1 83 ? 18.665 -4.327 -8.532 1.00 82.00 83 LEU A N 1
ATOM 621 C CA . LEU A 1 83 ? 19.559 -3.230 -8.892 1.00 82.00 83 LEU A CA 1
ATOM 622 C C . LEU A 1 83 ? 19.522 -2.933 -10.399 1.00 82.00 83 LEU A C 1
ATOM 624 O O . LEU A 1 83 ? 19.540 -1.767 -10.794 1.00 82.00 83 LEU A O 1
ATOM 628 N N . ALA A 1 84 ? 19.450 -3.964 -11.244 1.00 80.75 84 ALA A N 1
ATOM 629 C CA . ALA A 1 84 ? 19.384 -3.807 -12.695 1.00 80.75 84 ALA A CA 1
ATOM 630 C C . ALA A 1 84 ? 18.060 -3.166 -13.144 1.00 80.75 84 ALA A C 1
ATOM 632 O O . ALA A 1 84 ? 18.069 -2.130 -13.811 1.00 80.75 84 ALA A O 1
ATOM 633 N N . LYS A 1 85 ? 16.921 -3.735 -12.728 1.00 78.25 85 LYS A N 1
ATOM 634 C CA . LYS A 1 85 ? 15.579 -3.216 -13.049 1.00 78.25 85 LYS A CA 1
ATOM 635 C C . LYS A 1 85 ? 15.289 -1.908 -12.306 1.00 78.25 85 LYS A C 1
ATOM 637 O O . LYS A 1 85 ? 14.649 -1.007 -12.850 1.00 78.25 85 LYS A O 1
ATOM 642 N N . GLY A 1 86 ? 15.815 -1.766 -11.093 1.00 78.75 86 GLY A N 1
ATOM 643 C CA . GLY A 1 86 ? 15.710 -0.571 -10.264 1.00 78.75 86 GLY A CA 1
ATOM 644 C C . GLY A 1 86 ? 16.431 0.622 -10.872 1.00 78.75 86 GLY A C 1
ATOM 645 O O . GLY A 1 86 ? 15.852 1.695 -10.898 1.00 78.75 86 GLY A O 1
ATOM 646 N N . LYS A 1 87 ? 17.626 0.470 -11.459 1.00 82.00 87 LYS A N 1
ATOM 647 C CA . LYS A 1 87 ? 18.302 1.589 -12.153 1.00 82.00 87 LYS A CA 1
ATOM 648 C C . LYS A 1 87 ? 17.468 2.180 -13.291 1.00 82.00 87 LYS A C 1
ATOM 650 O O . LYS A 1 87 ? 17.496 3.389 -13.490 1.00 82.00 87 LYS A O 1
ATOM 655 N N . GLN A 1 88 ? 16.731 1.341 -14.016 1.00 79.88 88 GLN A N 1
ATOM 656 C CA . GLN A 1 88 ? 15.851 1.786 -15.096 1.00 79.88 88 GLN A CA 1
ATOM 657 C C . GLN A 1 88 ? 14.531 2.367 -14.565 1.00 79.88 88 GLN A C 1
ATOM 659 O O . GLN A 1 88 ? 14.045 3.364 -15.090 1.00 79.88 88 GLN A O 1
ATOM 664 N N . SER A 1 89 ? 13.960 1.764 -13.520 1.00 81.62 89 SER A N 1
ATOM 665 C CA . SER A 1 89 ? 12.647 2.155 -12.985 1.00 81.62 89 SER A CA 1
ATOM 666 C C . SER A 1 89 ? 12.724 3.344 -12.028 1.00 81.62 89 SER A C 1
ATOM 668 O O . SER A 1 89 ? 11.789 4.131 -11.952 1.00 81.62 89 SER A O 1
ATOM 670 N N . LEU A 1 90 ? 13.834 3.511 -11.308 1.00 85.56 90 LEU A N 1
ATOM 671 C CA . LEU A 1 90 ? 13.998 4.524 -10.264 1.00 85.56 90 LEU A CA 1
ATOM 672 C C . LEU A 1 90 ? 13.826 5.959 -10.785 1.00 85.56 90 LEU A C 1
ATOM 674 O O . LEU A 1 90 ? 13.099 6.706 -10.137 1.00 85.56 90 LEU A O 1
ATOM 678 N N . PRO A 1 91 ? 14.405 6.372 -11.932 1.00 86.12 91 PRO A N 1
ATOM 679 C CA . PRO A 1 91 ? 14.156 7.704 -12.480 1.00 86.12 91 PRO A CA 1
ATOM 680 C C . PRO A 1 91 ? 12.679 7.931 -12.809 1.00 86.12 91 PRO A C 1
ATOM 682 O O . PRO A 1 91 ? 12.162 9.018 -12.570 1.00 86.12 91 PRO A O 1
ATOM 685 N N . ILE A 1 92 ? 12.000 6.898 -13.319 1.00 86.06 92 ILE A N 1
ATOM 686 C CA . ILE A 1 92 ? 10.579 6.959 -13.669 1.00 86.06 92 ILE A CA 1
ATOM 687 C C . ILE A 1 92 ? 9.753 7.113 -12.395 1.00 86.06 92 ILE A C 1
ATOM 689 O O . ILE A 1 92 ? 8.980 8.054 -12.302 1.00 86.06 92 ILE A O 1
ATOM 693 N N . ILE A 1 93 ? 9.989 6.268 -11.387 1.00 86.12 93 ILE A N 1
ATOM 694 C CA . ILE A 1 93 ? 9.318 6.328 -10.081 1.00 86.12 93 ILE A CA 1
ATOM 695 C C . ILE A 1 93 ? 9.527 7.697 -9.422 1.00 86.12 93 ILE A C 1
ATOM 697 O O . ILE A 1 93 ? 8.583 8.303 -8.926 1.00 86.12 93 ILE A O 1
ATOM 701 N N . LEU A 1 94 ? 10.759 8.215 -9.419 1.00 88.50 94 LEU A N 1
ATOM 702 C CA . LEU A 1 94 ? 11.046 9.528 -8.842 1.00 88.50 94 LEU A CA 1
ATOM 703 C C . LEU A 1 94 ? 10.310 10.641 -9.587 1.00 88.50 94 LEU A C 1
ATOM 705 O O . LEU A 1 94 ? 9.752 11.526 -8.939 1.00 88.50 94 LEU A O 1
ATOM 709 N N . ALA A 1 95 ? 10.288 10.598 -10.920 1.00 89.88 95 ALA A N 1
ATOM 710 C CA . ALA A 1 95 ? 9.559 11.567 -11.724 1.00 89.88 95 ALA A CA 1
ATOM 711 C C . ALA A 1 95 ? 8.046 11.479 -11.474 1.00 89.88 95 ALA A C 1
ATOM 713 O O . ALA A 1 95 ? 7.433 12.499 -11.170 1.00 89.88 95 ALA A O 1
ATOM 714 N N . THR A 1 96 ? 7.451 10.283 -11.524 1.00 88.50 96 THR A N 1
ATOM 715 C CA . THR A 1 96 ? 6.000 10.101 -11.366 1.00 88.50 96 THR A CA 1
ATOM 716 C C . THR A 1 96 ? 5.531 10.471 -9.965 1.00 88.50 96 THR A C 1
ATOM 718 O O . THR A 1 96 ? 4.596 11.263 -9.838 1.00 88.50 96 THR A O 1
ATOM 721 N N . ILE A 1 97 ? 6.223 10.019 -8.912 1.00 89.25 97 ILE A N 1
ATOM 722 C CA . ILE A 1 97 ? 5.895 10.386 -7.526 1.00 89.25 97 ILE A CA 1
ATOM 723 C C . ILE A 1 97 ? 6.053 11.895 -7.315 1.00 89.25 97 ILE A C 1
ATOM 725 O O . ILE A 1 97 ? 5.170 12.524 -6.729 1.00 89.25 97 ILE A O 1
ATOM 729 N N . SER A 1 98 ? 7.142 12.502 -7.803 1.00 90.25 98 SER A N 1
ATOM 730 C CA . SER A 1 98 ? 7.363 13.948 -7.642 1.00 90.25 98 SER A CA 1
ATOM 731 C C . SER A 1 98 ? 6.282 14.755 -8.355 1.00 90.25 98 SER A C 1
ATOM 733 O O . SER A 1 98 ? 5.705 15.668 -7.766 1.00 90.25 98 SER A O 1
ATOM 735 N N . THR A 1 99 ? 5.963 14.404 -9.602 1.00 90.56 99 THR A N 1
ATOM 736 C CA . THR A 1 99 ? 4.898 15.052 -10.371 1.00 90.56 99 THR A CA 1
ATOM 737 C C . THR A 1 99 ? 3.538 14.867 -9.698 1.00 90.56 99 THR A C 1
ATOM 739 O O . THR A 1 99 ? 2.814 15.851 -9.540 1.00 90.56 99 THR A O 1
ATOM 742 N N . SER A 1 100 ? 3.212 13.659 -9.232 1.00 89.38 100 SER A N 1
ATOM 743 C CA . SER A 1 100 ? 1.966 13.377 -8.511 1.00 89.38 100 SER A CA 1
ATOM 744 C C . SER A 1 100 ? 1.843 14.212 -7.234 1.00 89.38 100 SER A C 1
ATOM 746 O O . SER A 1 100 ? 0.827 14.878 -7.030 1.00 89.38 100 SER A O 1
ATOM 748 N N . LEU A 1 101 ? 2.893 14.268 -6.408 1.00 88.94 101 LEU A N 1
ATOM 749 C CA . LEU A 1 101 ? 2.901 15.067 -5.179 1.00 88.94 101 LEU A CA 1
ATOM 750 C C . LEU A 1 101 ? 2.763 16.568 -5.458 1.00 88.94 101 LEU A C 1
ATOM 752 O O . LEU A 1 101 ? 2.029 17.257 -4.748 1.00 88.94 101 LEU A O 1
ATOM 756 N N . VAL A 1 102 ? 3.427 17.081 -6.498 1.00 91.44 102 VAL A N 1
ATOM 757 C CA . VAL A 1 102 ? 3.293 18.487 -6.909 1.00 91.44 102 VAL A CA 1
ATOM 758 C C . VAL A 1 102 ? 1.860 18.782 -7.345 1.00 91.44 102 VAL A C 1
ATOM 760 O O . VAL A 1 102 ? 1.280 19.767 -6.886 1.00 91.44 102 VAL A O 1
ATOM 763 N N . ILE A 1 103 ? 1.259 17.928 -8.176 1.00 89.88 103 ILE A N 1
ATOM 764 C CA . ILE A 1 103 ? -0.131 18.092 -8.625 1.00 89.88 103 ILE A CA 1
ATOM 765 C C . ILE A 1 103 ? -1.091 18.027 -7.433 1.00 89.88 103 ILE A C 1
ATOM 767 O O . ILE A 1 103 ? -1.954 18.898 -7.298 1.00 89.88 103 ILE A O 1
ATOM 771 N N . ALA A 1 104 ? -0.915 17.056 -6.536 1.00 87.50 104 ALA A N 1
ATOM 772 C CA . ALA A 1 104 ? -1.719 16.921 -5.326 1.00 87.50 104 ALA A CA 1
ATOM 773 C C . ALA A 1 104 ? -1.626 18.177 -4.443 1.00 87.50 104 ALA A C 1
ATOM 775 O O . ALA A 1 104 ? -2.646 18.680 -3.970 1.00 87.50 104 ALA A O 1
ATOM 776 N N . PHE A 1 105 ? -0.426 18.740 -4.277 1.00 86.12 105 PHE A N 1
ATOM 777 C CA . PHE A 1 105 ? -0.216 19.974 -3.521 1.00 86.12 105 PHE A CA 1
ATOM 778 C C . PHE A 1 105 ? -0.854 21.200 -4.193 1.00 86.12 105 PHE A C 1
ATOM 780 O O . PHE A 1 105 ? -1.483 22.028 -3.525 1.00 86.12 105 PHE A O 1
ATOM 787 N N . VAL A 1 106 ? -0.732 21.317 -5.517 1.00 88.62 106 VAL A N 1
ATOM 788 C CA . VAL A 1 106 ? -1.364 22.396 -6.289 1.00 88.62 106 VAL A CA 1
ATOM 789 C C . VAL A 1 106 ? -2.884 22.319 -6.166 1.00 88.62 106 VAL A C 1
ATOM 791 O O . VAL A 1 106 ? -3.514 23.333 -5.867 1.00 88.62 106 VAL A O 1
ATOM 794 N N . LEU A 1 107 ? -3.473 21.131 -6.323 1.00 86.56 107 LEU A N 1
ATOM 795 C CA . LEU A 1 107 ? -4.913 20.909 -6.167 1.00 86.56 107 LEU A CA 1
ATOM 796 C C . LEU A 1 107 ? -5.386 21.200 -4.742 1.00 86.56 107 LEU A C 1
ATOM 798 O O . LEU A 1 107 ? -6.390 21.890 -4.571 1.00 86.56 107 LEU A O 1
ATOM 802 N N . TYR A 1 108 ? -4.640 20.760 -3.727 1.00 85.44 108 TYR A N 1
ATOM 803 C CA . TYR A 1 108 ? -4.916 21.077 -2.324 1.00 85.44 108 TYR A CA 1
ATOM 804 C C . TYR A 1 108 ? -5.027 22.592 -2.100 1.00 85.44 108 TYR A C 1
ATOM 806 O O . TYR A 1 108 ? -5.997 23.074 -1.505 1.00 85.44 108 TYR A O 1
ATOM 814 N N . LYS A 1 109 ? -4.072 23.359 -2.643 1.00 83.62 109 LYS A N 1
ATOM 815 C CA . LYS A 1 109 ? -4.042 24.821 -2.513 1.00 83.62 109 LYS A CA 1
ATOM 816 C C . LYS A 1 109 ? -5.124 25.509 -3.352 1.00 83.62 109 LYS A C 1
ATOM 818 O O . LYS A 1 109 ? -5.761 26.440 -2.860 1.00 83.62 109 LYS A O 1
ATOM 823 N N . ALA A 1 110 ? -5.348 25.058 -4.586 1.00 87.69 110 ALA A N 1
ATOM 824 C CA . ALA A 1 110 ? -6.334 25.632 -5.504 1.00 87.69 110 ALA A CA 1
ATOM 825 C C . ALA A 1 110 ? -7.773 25.427 -5.006 1.00 87.69 110 ALA A C 1
ATOM 827 O O . ALA A 1 110 ? -8.575 26.359 -5.031 1.00 87.69 110 ALA A O 1
ATOM 828 N N . LEU A 1 111 ? -8.075 24.236 -4.484 1.00 85.56 111 LEU A N 1
ATOM 829 C CA . LEU A 1 111 ? -9.384 23.879 -3.930 1.00 85.56 111 LEU A CA 1
ATOM 830 C C . LEU A 1 111 ? -9.578 24.363 -2.482 1.00 85.56 111 LEU A C 1
ATOM 832 O O . LEU A 1 111 ? -10.648 24.162 -1.911 1.00 85.56 111 LEU A O 1
ATOM 836 N N . LYS A 1 112 ? -8.567 25.015 -1.883 1.00 82.38 112 LYS A N 1
ATOM 837 C CA . LYS A 1 112 ? -8.574 25.524 -0.497 1.00 82.38 112 LYS A CA 1
ATOM 838 C C . LYS A 1 112 ? -8.969 24.459 0.531 1.00 82.38 112 LYS A C 1
ATOM 840 O O . LYS A 1 112 ? -9.638 24.756 1.524 1.00 82.38 112 LYS A O 1
ATOM 845 N N . LEU A 1 113 ? -8.542 23.223 0.297 1.00 79.31 113 LEU A N 1
ATOM 846 C CA . LEU A 1 113 ? -8.761 22.136 1.240 1.00 79.31 113 LEU A CA 1
ATOM 847 C C . LEU A 1 113 ? -7.902 22.410 2.482 1.00 79.31 113 LEU A C 1
ATOM 849 O O . LEU A 1 113 ? -6.750 22.809 2.368 1.00 79.31 113 LEU A O 1
ATOM 853 N N . LYS A 1 114 ? -8.480 22.251 3.675 1.00 71.31 114 LYS A N 1
ATOM 854 C CA . LYS A 1 114 ? -7.776 22.395 4.968 1.00 71.31 114 LYS A CA 1
ATOM 855 C C . LYS A 1 114 ? -7.838 21.120 5.814 1.00 71.31 114 LYS A C 1
ATOM 857 O O . LYS A 1 114 ? -7.598 21.164 7.011 1.00 71.31 114 LYS A O 1
ATOM 862 N N . SER A 1 115 ? -8.235 20.001 5.210 1.00 79.19 115 SER A N 1
ATOM 863 C CA . SER A 1 115 ? -8.460 18.743 5.923 1.00 79.19 115 SER A CA 1
ATOM 864 C C . SER A 1 115 ? -7.259 17.813 5.785 1.00 79.19 115 SER A C 1
ATOM 866 O O . SER A 1 115 ? -6.727 17.645 4.684 1.00 79.19 115 SER A O 1
ATOM 868 N N . ASN A 1 116 ? -6.900 17.156 6.889 1.00 84.12 116 ASN A N 1
ATOM 869 C CA . ASN A 1 116 ? -5.873 16.117 6.934 1.00 84.12 116 ASN A CA 1
ATOM 870 C C . ASN A 1 116 ? -6.169 14.978 5.944 1.00 84.12 116 ASN A C 1
ATOM 872 O O . ASN A 1 116 ? -5.244 14.478 5.308 1.00 84.12 116 ASN A O 1
ATOM 876 N N . ASN A 1 117 ? -7.446 14.663 5.693 1.00 82.75 117 ASN A N 1
ATOM 877 C CA . ASN A 1 117 ? -7.860 13.699 4.666 1.00 82.75 117 ASN A CA 1
ATOM 878 C C . ASN A 1 117 ? -7.349 14.037 3.270 1.00 82.75 117 ASN A C 1
ATOM 880 O O . ASN A 1 117 ? -6.914 13.154 2.540 1.00 82.75 117 ASN A O 1
ATOM 884 N N . ALA A 1 118 ? -7.367 15.314 2.885 1.00 84.56 118 ALA A N 1
ATOM 885 C CA . ALA A 1 118 ? -6.903 15.716 1.561 1.00 84.56 118 ALA A CA 1
ATOM 886 C C . ALA A 1 118 ? -5.393 15.476 1.403 1.00 84.56 118 ALA A C 1
ATOM 888 O O . ALA A 1 118 ? -4.942 15.025 0.351 1.00 84.56 118 ALA A O 1
ATOM 889 N N . VAL A 1 119 ? -4.621 15.726 2.465 1.00 85.75 119 VAL A N 1
ATOM 890 C CA . VAL A 1 119 ? -3.173 15.480 2.489 1.00 85.75 119 VAL A CA 1
ATOM 891 C C . VAL A 1 119 ? -2.882 13.980 2.483 1.00 85.75 119 VAL A C 1
ATOM 893 O O . VAL A 1 119 ? -2.074 13.521 1.678 1.00 85.75 119 VAL A O 1
ATOM 896 N N . LEU A 1 120 ? -3.567 13.203 3.325 1.00 86.06 120 LEU A N 1
ATOM 897 C CA . LEU A 1 120 ? -3.393 11.751 3.402 1.00 86.06 120 LEU A CA 1
ATOM 898 C C . LEU A 1 120 ? -3.784 11.047 2.102 1.00 86.06 120 LEU A C 1
ATOM 900 O O . LEU A 1 120 ? -3.053 10.166 1.656 1.00 86.06 120 LEU A O 1
ATOM 904 N N . VAL A 1 121 ? -4.889 11.445 1.467 1.00 88.12 121 VAL A N 1
ATOM 905 C CA . VAL A 1 121 ? -5.286 10.916 0.155 1.00 88.12 121 VAL A CA 1
ATOM 906 C C . VAL A 1 121 ? -4.274 11.317 -0.915 1.00 88.12 121 VAL A C 1
ATOM 908 O O . VAL A 1 121 ? -3.881 10.466 -1.703 1.00 88.12 121 VAL A O 1
ATOM 911 N N . GLY A 1 122 ? -3.789 12.563 -0.930 1.00 88.25 122 GLY A N 1
ATOM 912 C CA . GLY A 1 122 ? -2.792 13.012 -1.909 1.00 88.25 122 GLY A CA 1
ATOM 913 C C . GLY A 1 122 ? -1.461 12.260 -1.806 1.00 88.25 122 GLY A C 1
ATOM 914 O O . GLY A 1 122 ? -0.946 11.751 -2.805 1.00 88.25 122 GLY A O 1
ATOM 915 N N . VAL A 1 123 ? -0.921 12.136 -0.591 1.00 88.75 123 VAL A N 1
ATOM 916 C CA . VAL A 1 123 ? 0.333 11.406 -0.342 1.00 88.75 123 VAL A CA 1
ATOM 917 C C . VAL A 1 123 ? 0.141 9.908 -0.552 1.00 88.75 123 VAL A C 1
ATOM 919 O O . VAL A 1 123 ? 0.946 9.265 -1.224 1.00 88.75 123 VAL A O 1
ATOM 922 N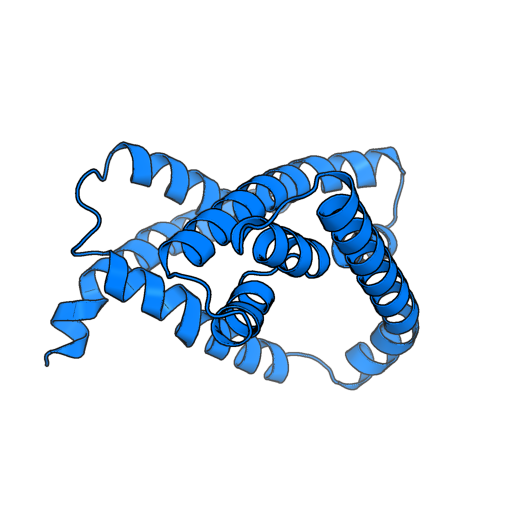 N . GLY A 1 124 ? -0.945 9.350 -0.020 1.00 86.75 124 GLY A N 1
ATOM 923 C CA . GLY A 1 124 ? -1.246 7.933 -0.146 1.00 86.75 124 GLY A CA 1
ATOM 924 C C . GLY A 1 124 ? -1.501 7.513 -1.591 1.00 86.75 124 GLY A C 1
ATOM 925 O O . GLY A 1 124 ? -1.030 6.452 -1.985 1.00 86.75 124 GLY A O 1
ATOM 926 N N . SER A 1 125 ? -2.194 8.333 -2.387 1.00 86.31 125 SER A N 1
ATOM 927 C CA . SER A 1 125 ? -2.451 8.059 -3.806 1.00 86.31 125 SER A CA 1
ATOM 928 C C . SER A 1 125 ? -1.186 8.182 -4.648 1.00 86.31 125 SER A C 1
ATOM 930 O O . SER A 1 125 ? -1.034 7.427 -5.594 1.00 86.31 125 SER A O 1
ATOM 932 N N . SER A 1 126 ? -0.258 9.075 -4.289 1.00 86.94 126 SER A N 1
ATOM 933 C CA . SER A 1 126 ? 1.019 9.217 -5.009 1.00 86.94 126 SER A CA 1
ATOM 934 C C . SER A 1 126 ? 1.955 8.015 -4.825 1.00 86.94 126 SER A C 1
ATOM 936 O O . SER A 1 126 ? 2.897 7.856 -5.588 1.00 86.94 126 SER A O 1
ATOM 938 N N . ILE A 1 127 ? 1.734 7.199 -3.788 1.00 85.56 127 ILE A N 1
ATOM 93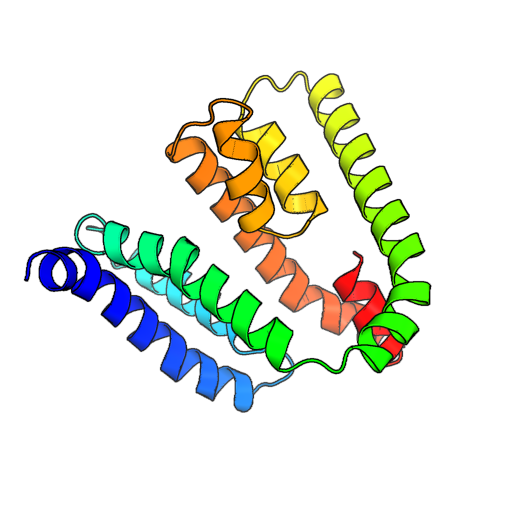9 C CA . ILE A 1 127 ? 2.546 6.012 -3.452 1.00 85.56 127 ILE A CA 1
ATOM 940 C C . ILE A 1 127 ? 1.661 4.742 -3.444 1.00 85.56 127 ILE A C 1
ATOM 942 O O . ILE A 1 127 ? 2.082 3.669 -3.015 1.00 85.56 127 ILE A O 1
ATOM 946 N N . CYS A 1 128 ? 0.406 4.856 -3.893 1.00 77.69 128 CYS A N 1
ATOM 947 C CA . CYS A 1 128 ? -0.609 3.796 -3.942 1.00 77.69 128 CYS A CA 1
ATOM 948 C C . CYS A 1 128 ? -0.771 2.988 -2.633 1.00 77.69 128 CYS A C 1
ATOM 950 O O . CYS A 1 128 ? -1.137 1.810 -2.662 1.00 77.69 128 CYS A O 1
ATOM 952 N N . GLY A 1 129 ? -0.486 3.592 -1.470 1.00 79.44 129 GLY A N 1
ATOM 953 C CA . GLY A 1 129 ? -0.101 2.830 -0.280 1.00 79.44 129 GLY A CA 1
ATOM 954 C C . GLY A 1 129 ? -0.650 3.333 1.053 1.00 79.44 129 GLY A C 1
ATOM 955 O O . GLY A 1 129 ? -0.404 4.462 1.476 1.00 79.44 129 GLY A O 1
ATOM 956 N N . GLY A 1 130 ? -1.274 2.421 1.807 1.00 77.31 130 GLY A N 1
ATOM 957 C CA . GLY A 1 130 ? -1.602 2.636 3.222 1.00 77.31 130 GLY A CA 1
ATOM 958 C C . GLY A 1 130 ? -0.364 2.808 4.115 1.00 77.31 130 GLY A C 1
ATOM 959 O O . GLY A 1 130 ? -0.454 3.423 5.174 1.00 77.31 130 GLY A O 1
ATOM 960 N N . SER A 1 131 ? 0.807 2.329 3.679 1.00 77.75 131 SER A N 1
ATOM 961 C CA . SER A 1 131 ? 2.100 2.577 4.333 1.00 77.75 131 SER A CA 1
ATOM 962 C C . SER A 1 131 ? 2.499 4.053 4.295 1.00 77.75 131 SER A C 1
ATOM 964 O O . SER A 1 131 ? 2.986 4.568 5.299 1.00 77.75 131 SER A O 1
ATOM 966 N N . ALA A 1 132 ? 2.242 4.746 3.181 1.00 85.19 132 ALA A N 1
ATOM 967 C CA . ALA A 1 132 ? 2.481 6.180 3.058 1.00 85.19 132 ALA A CA 1
ATOM 968 C C . ALA A 1 132 ? 1.550 6.971 3.987 1.00 85.19 132 ALA A C 1
ATOM 970 O O . ALA A 1 132 ? 2.022 7.808 4.751 1.00 85.19 132 ALA A O 1
ATOM 971 N N . ILE A 1 133 ? 0.257 6.622 4.031 1.00 85.81 133 ILE A N 1
ATOM 972 C CA . ILE A 1 133 ? -0.686 7.198 5.006 1.00 85.81 133 ILE A CA 1
ATOM 973 C C . ILE A 1 133 ? -0.197 6.965 6.437 1.00 85.81 133 ILE A C 1
ATOM 975 O O . ILE A 1 133 ? -0.152 7.902 7.228 1.00 85.81 133 ILE A O 1
ATOM 979 N N . ALA A 1 134 ? 0.194 5.735 6.779 1.00 79.06 134 ALA A N 1
ATOM 980 C CA . ALA A 1 134 ? 0.648 5.398 8.125 1.00 79.06 134 ALA A CA 1
ATOM 981 C C . ALA A 1 134 ? 1.923 6.156 8.535 1.00 79.06 134 ALA A C 1
ATOM 983 O O . ALA A 1 134 ? 2.094 6.449 9.717 1.00 79.06 134 ALA A O 1
ATOM 984 N N . ALA A 1 135 ? 2.802 6.471 7.579 1.00 83.81 135 ALA A N 1
ATOM 985 C CA . ALA A 1 135 ? 4.008 7.259 7.814 1.00 83.81 135 ALA A CA 1
ATOM 986 C C . ALA A 1 135 ? 3.713 8.762 7.953 1.00 83.81 135 ALA A C 1
ATOM 988 O O . ALA A 1 135 ? 4.332 9.429 8.779 1.00 83.81 135 ALA A O 1
ATOM 989 N N . THR A 1 136 ? 2.767 9.299 7.177 1.00 86.88 136 THR A N 1
ATOM 990 C CA . THR A 1 136 ? 2.438 10.735 7.171 1.00 86.88 136 THR A CA 1
ATOM 991 C C . THR A 1 136 ? 1.458 11.135 8.272 1.00 86.88 136 THR A C 1
ATOM 993 O O . THR A 1 136 ? 1.575 12.235 8.803 1.00 86.88 136 THR A O 1
ATOM 996 N N . ALA A 1 137 ? 0.534 10.255 8.665 1.00 85.00 137 ALA A N 1
ATOM 997 C CA . ALA A 1 137 ? -0.465 10.513 9.705 1.00 85.00 137 ALA A CA 1
ATOM 998 C C . ALA A 1 137 ? 0.099 11.118 11.010 1.00 85.00 137 ALA A C 1
ATOM 1000 O O . ALA A 1 137 ? -0.426 12.149 11.428 1.00 85.00 137 ALA A O 1
ATOM 1001 N N . PRO A 1 138 ? 1.175 10.583 11.629 1.00 82.62 138 PRO A N 1
ATOM 1002 C CA . PRO A 1 138 ? 1.737 11.174 12.847 1.00 82.62 138 PRO A CA 1
ATOM 1003 C C . PRO A 1 138 ? 2.451 12.515 12.613 1.00 82.62 138 PRO A C 1
ATOM 1005 O O . PRO A 1 138 ? 2.634 13.272 13.557 1.00 82.62 138 PRO A O 1
ATOM 1008 N N . VAL A 1 139 ? 2.867 12.819 11.378 1.00 89.06 139 VAL A N 1
ATOM 1009 C CA . VAL A 1 139 ? 3.575 14.069 11.043 1.00 89.06 139 VAL A CA 1
ATOM 1010 C C . VAL A 1 139 ? 2.609 15.252 10.958 1.00 89.06 139 VAL A C 1
ATOM 1012 O O . VAL A 1 139 ? 2.994 16.378 11.262 1.00 89.06 139 VAL A O 1
ATOM 1015 N N . ILE A 1 140 ? 1.362 15.002 10.555 1.00 87.88 140 ILE A N 1
ATOM 1016 C CA . ILE A 1 140 ? 0.315 16.026 10.402 1.00 87.88 140 ILE A CA 1
ATOM 1017 C C . ILE A 1 140 ? -0.757 15.966 11.503 1.00 87.88 140 ILE A C 1
ATOM 1019 O O . ILE A 1 140 ? -1.792 16.613 11.371 1.00 87.88 140 ILE A O 1
ATOM 1023 N N . ASP A 1 141 ? -0.520 15.168 12.549 1.00 85.81 141 ASP A N 1
ATOM 1024 C CA . ASP A 1 141 ? -1.454 14.927 13.658 1.00 85.81 141 ASP A CA 1
ATOM 1025 C C . ASP A 1 141 ? -2.863 14.522 13.173 1.00 85.81 141 ASP A C 1
ATOM 1027 O O . ASP A 1 141 ? -3.887 15.083 13.561 1.00 85.81 141 ASP A O 1
ATOM 1031 N N . ALA A 1 142 ? -2.915 13.574 12.229 1.00 87.62 142 ALA A N 1
ATOM 1032 C CA . ALA A 1 142 ? -4.176 13.085 11.678 1.00 87.62 142 ALA A CA 1
ATOM 1033 C C . ALA A 1 142 ? -4.915 12.176 12.666 1.00 87.62 142 ALA A C 1
ATOM 1035 O O . ALA A 1 142 ? -4.312 11.309 13.302 1.00 87.62 142 ALA A O 1
ATOM 1036 N N . SER A 1 143 ? -6.240 12.325 12.727 1.00 85.94 143 SER A N 1
ATOM 1037 C CA . SER A 1 143 ? -7.091 11.452 13.536 1.00 85.94 143 SER A CA 1
ATOM 1038 C C . SER A 1 143 ? -7.172 10.036 12.944 1.00 85.94 143 SER A C 1
ATOM 1040 O O . SER A 1 143 ? -6.987 9.832 11.740 1.00 85.94 143 SER A O 1
ATOM 1042 N N . ASP A 1 144 ? -7.492 9.035 13.771 1.00 76.50 144 ASP A N 1
ATOM 1043 C CA . ASP A 1 144 ? -7.718 7.659 13.297 1.00 76.50 144 ASP A CA 1
ATOM 1044 C C . ASP A 1 144 ? -8.871 7.581 12.274 1.00 76.50 144 ASP A C 1
ATOM 1046 O O . ASP A 1 144 ? -8.849 6.745 11.367 1.00 76.50 144 ASP A O 1
ATOM 1050 N N . GLU A 1 145 ? -9.854 8.477 12.390 1.00 78.44 145 GLU A N 1
ATOM 1051 C CA . GLU A 1 145 ? -10.965 8.628 11.447 1.00 78.44 145 GLU A CA 1
ATOM 1052 C C . GLU A 1 145 ? -10.481 9.143 10.089 1.00 78.44 145 GLU A C 1
ATOM 1054 O O . GLU A 1 145 ? -10.853 8.578 9.057 1.00 78.44 145 GLU A O 1
ATOM 1059 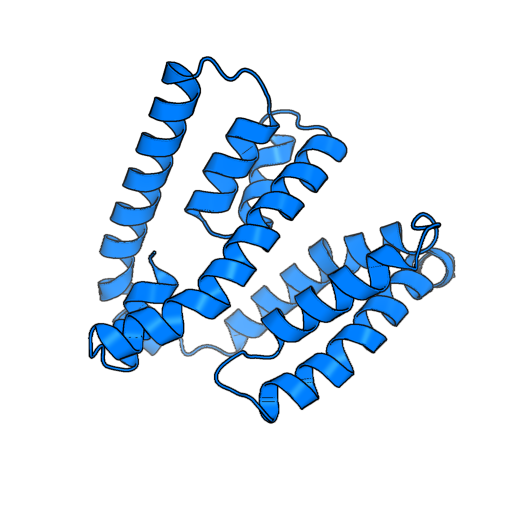N N . ASP A 1 146 ? -9.584 10.133 10.083 1.00 84.00 146 ASP A N 1
ATOM 1060 C CA . ASP A 1 146 ? -9.001 10.661 8.849 1.00 84.00 146 ASP A CA 1
ATOM 1061 C C . ASP A 1 146 ? -8.166 9.596 8.117 1.00 84.00 146 ASP A C 1
ATOM 1063 O O . ASP A 1 146 ? -8.247 9.396 6.898 1.00 84.00 146 ASP A O 1
ATOM 1067 N N . VAL A 1 147 ? -7.378 8.842 8.884 1.00 82.56 147 VAL A N 1
ATOM 1068 C CA . VAL A 1 147 ? -6.595 7.714 8.371 1.00 82.56 147 VAL A CA 1
ATOM 1069 C C . VAL A 1 147 ? -7.513 6.649 7.776 1.00 82.56 147 VAL A C 1
ATOM 1071 O O . VAL A 1 147 ? -7.278 6.198 6.652 1.00 82.56 147 VAL A O 1
ATOM 1074 N N . ALA A 1 148 ? -8.576 6.263 8.484 1.00 76.19 148 ALA A N 1
ATOM 1075 C CA . ALA A 1 148 ? -9.520 5.253 8.016 1.00 76.19 148 ALA A CA 1
ATOM 1076 C C . ALA A 1 148 ? -10.257 5.689 6.738 1.00 76.19 148 ALA A C 1
ATOM 1078 O O . ALA A 1 148 ? -10.388 4.893 5.799 1.00 76.19 148 ALA A O 1
ATOM 1079 N N . GLN A 1 149 ? -10.701 6.946 6.671 1.00 81.56 149 GLN A N 1
ATOM 1080 C CA . GLN A 1 149 ? -11.371 7.498 5.494 1.00 81.56 149 GLN A CA 1
ATOM 1081 C C . GLN A 1 149 ? -10.424 7.539 4.291 1.00 81.56 149 GLN A C 1
ATOM 1083 O O . GLN A 1 149 ? -10.775 7.066 3.207 1.00 81.56 149 GLN A O 1
ATOM 1088 N N . SER A 1 150 ? -9.205 8.035 4.491 1.00 86.12 150 SER A N 1
ATOM 1089 C CA . SER A 1 150 ? -8.200 8.147 3.432 1.00 86.12 150 SER A CA 1
ATOM 1090 C C . SER A 1 150 ? -7.797 6.779 2.879 1.00 86.12 150 SER A C 1
ATOM 1092 O O . SER A 1 150 ? -7.771 6.583 1.664 1.00 86.12 150 SER A O 1
ATOM 1094 N N . ILE A 1 151 ? -7.566 5.799 3.761 1.00 82.25 151 ILE A N 1
ATOM 1095 C CA . ILE A 1 151 ? -7.286 4.410 3.373 1.00 82.25 151 ILE A CA 1
ATOM 1096 C C . ILE A 1 151 ? -8.443 3.844 2.544 1.00 82.25 151 ILE A C 1
ATOM 1098 O O . ILE A 1 151 ? -8.204 3.242 1.499 1.00 82.25 151 ILE A O 1
ATOM 1102 N N . SER A 1 152 ? -9.689 4.064 2.968 1.00 79.12 152 SER A N 1
ATOM 1103 C CA . SER A 1 152 ? -10.873 3.542 2.272 1.00 79.12 152 SER A CA 1
ATOM 1104 C C . SER A 1 152 ? -10.997 4.084 0.845 1.00 79.12 152 SER A C 1
ATOM 1106 O O . SER A 1 152 ? -11.254 3.319 -0.084 1.00 79.12 152 SER A O 1
ATOM 1108 N N . VAL A 1 153 ? -10.768 5.388 0.657 1.00 83.88 153 VAL A N 1
ATOM 1109 C CA . VAL A 1 153 ? -10.810 6.035 -0.665 1.00 83.88 153 VAL A CA 1
ATOM 1110 C C . VAL A 1 153 ? -9.717 5.484 -1.581 1.00 83.88 153 VAL A C 1
ATOM 1112 O O . VAL A 1 153 ? -9.998 5.129 -2.724 1.00 83.88 153 VAL A O 1
ATOM 1115 N N . ILE A 1 154 ? -8.486 5.353 -1.084 1.00 85.31 154 ILE A N 1
ATOM 1116 C CA . ILE A 1 154 ? -7.378 4.806 -1.879 1.00 85.31 154 ILE A CA 1
ATOM 1117 C C . ILE A 1 154 ? -7.644 3.358 -2.265 1.00 85.31 154 ILE A C 1
ATOM 1119 O O . ILE A 1 154 ? -7.447 2.990 -3.418 1.00 85.31 154 ILE A O 1
ATOM 1123 N N . PHE A 1 155 ? -8.115 2.532 -1.331 1.00 79.06 155 PHE A N 1
ATOM 1124 C CA . PHE A 1 155 ? -8.431 1.140 -1.640 1.00 79.06 155 PHE A CA 1
ATOM 1125 C C . PHE A 1 155 ? -9.497 1.025 -2.727 1.00 79.06 155 PHE A C 1
ATOM 1127 O O . PHE A 1 155 ? -9.357 0.183 -3.612 1.00 79.06 155 PHE A O 1
ATOM 1134 N N . LEU A 1 156 ? -10.520 1.882 -2.702 1.00 83.25 156 LEU A N 1
ATOM 1135 C CA . LEU A 1 156 ? -11.535 1.921 -3.750 1.00 83.25 156 LEU A CA 1
ATOM 1136 C C . LEU A 1 156 ? -10.910 2.202 -5.124 1.00 83.25 156 LEU A C 1
ATOM 1138 O O . LEU A 1 156 ? -11.141 1.444 -6.067 1.00 83.25 156 LEU A O 1
ATOM 1142 N N . PHE A 1 157 ? -10.088 3.247 -5.237 1.00 84.94 157 PHE A N 1
ATOM 1143 C CA . PHE A 1 157 ? -9.422 3.578 -6.499 1.00 84.94 157 PHE A CA 1
ATOM 1144 C C . PHE A 1 157 ? -8.411 2.515 -6.934 1.00 84.94 157 PHE A C 1
ATOM 1146 O O . PHE A 1 157 ? -8.354 2.201 -8.118 1.00 84.94 157 PHE A O 1
ATOM 1153 N N . ASN A 1 158 ? -7.691 1.890 -6.002 1.00 83.56 158 ASN A N 1
ATOM 1154 C CA . ASN A 1 158 ? -6.772 0.793 -6.304 1.00 83.56 158 ASN A CA 1
ATOM 1155 C C . ASN A 1 158 ? -7.504 -0.432 -6.865 1.00 83.56 158 ASN A C 1
ATOM 1157 O O . ASN A 1 158 ? -7.002 -1.067 -7.787 1.00 83.56 158 ASN A O 1
ATOM 1161 N N . VAL A 1 159 ? -8.693 -0.770 -6.351 1.00 79.81 159 VAL A N 1
ATOM 1162 C CA . VAL A 1 159 ? -9.512 -1.854 -6.924 1.00 79.81 159 VAL A CA 1
ATOM 1163 C C . VAL A 1 159 ? -9.941 -1.512 -8.343 1.00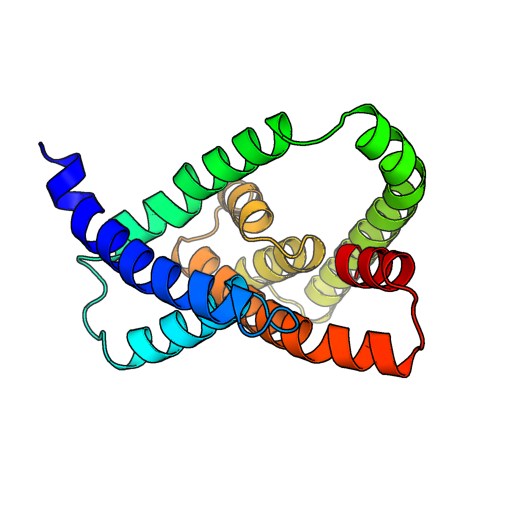 79.81 159 VAL A C 1
ATOM 1165 O O . VAL A 1 159 ? -9.830 -2.353 -9.233 1.00 79.81 159 VAL A O 1
ATOM 1168 N N . LEU A 1 160 ? -10.409 -0.281 -8.566 1.00 83.62 160 LEU A N 1
ATOM 1169 C CA . LEU A 1 160 ? -10.782 0.172 -9.904 1.00 83.62 160 LEU A CA 1
ATOM 1170 C C . LEU A 1 160 ? -9.582 0.112 -10.856 1.00 83.62 160 LEU A C 1
ATOM 1172 O O . LEU A 1 160 ? -9.702 -0.446 -11.942 1.00 83.62 160 LEU A O 1
ATOM 1176 N N . ALA A 1 161 ? -8.418 0.604 -10.432 1.00 83.00 161 ALA A N 1
ATOM 1177 C CA . ALA A 1 161 ? -7.180 0.536 -11.200 1.00 83.00 161 ALA A CA 1
ATOM 1178 C C . ALA A 1 161 ? -6.783 -0.914 -11.511 1.00 83.00 161 ALA A C 1
ATOM 1180 O O . ALA A 1 161 ? -6.499 -1.229 -12.661 1.00 83.00 161 ALA A O 1
ATOM 1181 N N . ALA A 1 162 ? -6.854 -1.822 -10.536 1.00 79.62 162 ALA A N 1
ATOM 1182 C CA . ALA A 1 162 ? -6.532 -3.235 -10.733 1.00 79.62 162 ALA A CA 1
ATOM 1183 C C . ALA A 1 162 ? -7.445 -3.929 -11.761 1.00 79.62 162 ALA A C 1
ATOM 1185 O O . ALA A 1 162 ? -7.004 -4.847 -12.445 1.00 79.62 162 ALA A O 1
ATOM 1186 N N . LEU A 1 163 ? -8.699 -3.487 -11.899 1.00 81.25 163 LEU A N 1
ATOM 1187 C CA . LEU A 1 163 ? -9.632 -4.003 -12.906 1.00 81.25 163 LEU A CA 1
ATOM 1188 C C . LEU A 1 163 ? -9.452 -3.329 -14.276 1.00 81.25 163 LEU A C 1
ATOM 1190 O O . LEU A 1 163 ? -9.570 -3.986 -15.310 1.00 81.25 163 LEU A O 1
ATOM 1194 N N . ILE A 1 164 ? -9.160 -2.026 -14.297 1.00 84.12 164 ILE A N 1
ATOM 1195 C CA . ILE A 1 164 ? -9.068 -1.224 -15.524 1.00 84.12 164 ILE A CA 1
ATOM 1196 C C . ILE A 1 164 ? -7.702 -1.395 -16.200 1.00 84.12 164 ILE A C 1
ATOM 1198 O O . ILE A 1 164 ? -7.637 -1.584 -17.416 1.00 84.12 164 ILE A O 1
ATOM 1202 N N . PHE A 1 165 ? -6.604 -1.360 -15.443 1.00 83.19 165 PHE A N 1
ATOM 1203 C CA . PHE A 1 165 ? -5.243 -1.340 -15.985 1.00 83.19 165 PHE A CA 1
ATOM 1204 C C . PHE A 1 165 ? -4.920 -2.546 -16.873 1.00 83.19 165 PHE A C 1
ATOM 1206 O O . PHE A 1 165 ? -4.362 -2.308 -17.941 1.00 83.19 165 PHE A O 1
ATOM 1213 N N . PRO A 1 166 ? -5.294 -3.801 -16.549 1.00 80.31 166 PRO A N 1
ATOM 1214 C CA . PRO A 1 166 ? -5.050 -4.931 -17.447 1.00 80.31 166 PRO A CA 1
ATOM 1215 C C . PRO A 1 166 ? -5.724 -4.759 -18.814 1.00 80.31 166 PRO A C 1
ATOM 1217 O O . PRO A 1 166 ? -5.112 -5.022 -19.848 1.00 80.31 166 PRO A O 1
ATOM 1220 N N . THR A 1 167 ? -6.966 -4.260 -18.835 1.00 80.50 167 THR A N 1
ATOM 1221 C CA . THR A 1 167 ? -7.696 -4.009 -20.089 1.00 80.50 167 THR A CA 1
ATOM 1222 C C . THR A 1 167 ? -7.074 -2.869 -20.891 1.00 80.50 167 THR A C 1
ATOM 1224 O O . THR A 1 167 ? -6.933 -2.980 -22.108 1.00 80.50 167 THR A O 1
ATOM 1227 N N . LEU A 1 168 ? -6.621 -1.812 -20.209 1.00 83.06 168 LEU A N 1
ATOM 1228 C CA . LEU A 1 168 ? -5.908 -0.696 -20.824 1.00 83.06 168 LEU A CA 1
ATOM 1229 C C . LEU A 1 168 ? -4.550 -1.144 -21.386 1.00 83.06 168 LEU A C 1
ATOM 1231 O O . LEU A 1 168 ? -4.188 -0.779 -22.501 1.00 83.06 168 LEU A O 1
ATOM 1235 N N . GLY A 1 169 ? -3.823 -1.978 -20.641 1.00 81.12 169 GLY A N 1
ATOM 1236 C CA . GLY A 1 169 ? -2.536 -2.542 -21.035 1.00 81.12 169 GLY A CA 1
ATOM 1237 C C . GLY A 1 169 ? -2.641 -3.414 -22.283 1.00 81.12 169 GLY A C 1
ATOM 1238 O O . GLY A 1 169 ? -1.839 -3.270 -23.207 1.00 81.12 169 GLY A O 1
ATOM 1239 N N . ALA A 1 170 ? -3.678 -4.254 -22.340 1.00 79.31 170 ALA A N 1
ATOM 1240 C CA . ALA A 1 170 ? -3.993 -5.060 -23.513 1.00 79.31 170 ALA A CA 1
ATOM 1241 C C . ALA A 1 170 ? -4.383 -4.192 -24.722 1.00 79.31 170 ALA A C 1
ATOM 1243 O O . ALA A 1 170 ? -3.895 -4.434 -25.824 1.00 79.31 170 ALA A O 1
ATOM 1244 N N . ALA A 1 171 ? -5.206 -3.154 -24.525 1.00 84.06 171 ALA A N 1
ATOM 1245 C CA . ALA A 1 171 ? -5.611 -2.236 -25.594 1.00 84.06 171 ALA A CA 1
ATOM 1246 C C . ALA A 1 171 ? -4.433 -1.427 -26.168 1.00 84.06 171 ALA A C 1
ATOM 1248 O O . ALA A 1 171 ? -4.398 -1.149 -27.364 1.00 84.06 171 ALA A O 1
ATOM 1249 N N . LEU A 1 172 ? -3.458 -1.078 -25.326 1.00 83.12 172 LEU A N 1
ATOM 1250 C CA . LEU A 1 172 ? -2.227 -0.385 -25.717 1.00 83.12 172 LEU A CA 1
ATOM 1251 C C . LEU A 1 172 ? -1.157 -1.325 -26.304 1.00 83.12 172 LEU A C 1
ATOM 1253 O O . LEU A 1 172 ? -0.109 -0.848 -26.737 1.00 83.12 172 LEU A O 1
ATOM 1257 N N . GLY A 1 173 ? -1.389 -2.644 -26.317 1.00 81.88 173 GLY A N 1
ATOM 1258 C CA . GLY A 1 173 ? -0.438 -3.631 -26.837 1.00 81.88 173 GLY A CA 1
ATOM 1259 C C . GLY A 1 173 ? 0.868 -3.718 -26.039 1.00 81.88 173 GLY A C 1
ATOM 1260 O O . GLY A 1 173 ? 1.910 -4.059 -26.602 1.00 81.88 173 GLY A O 1
ATOM 1261 N N . LEU A 1 174 ? 0.842 -3.377 -24.746 1.00 82.25 174 LEU A N 1
ATOM 1262 C CA . LEU A 1 174 ? 2.028 -3.394 -23.890 1.00 82.25 174 LEU A CA 1
ATOM 1263 C C . LEU A 1 174 ? 2.527 -4.832 -23.681 1.00 82.25 174 LEU A C 1
ATOM 1265 O O . LEU A 1 174 ? 1.750 -5.748 -23.417 1.00 82.25 174 LEU A O 1
ATOM 1269 N N . SER A 1 175 ? 3.846 -5.026 -23.756 1.00 82.50 175 SER A N 1
ATOM 1270 C CA . SER A 1 175 ? 4.478 -6.282 -23.337 1.00 82.50 175 SER A CA 1
ATOM 1271 C C . SER A 1 175 ? 4.305 -6.493 -21.828 1.00 82.50 175 SER A C 1
ATOM 1273 O O . SER A 1 175 ? 4.085 -5.530 -21.100 1.00 82.50 175 SER A O 1
ATOM 1275 N N . ASN A 1 176 ? 4.459 -7.724 -21.325 1.00 78.81 176 ASN A N 1
ATOM 1276 C CA . ASN A 1 176 ? 4.349 -8.004 -19.882 1.00 78.81 176 ASN A CA 1
ATOM 1277 C C . ASN A 1 176 ? 5.282 -7.116 -19.037 1.00 78.81 176 ASN A C 1
ATOM 1279 O O . ASN A 1 176 ? 4.865 -6.584 -18.010 1.00 78.81 176 ASN A O 1
ATOM 1283 N N . ASP A 1 177 ? 6.512 -6.896 -19.510 1.00 76.56 177 ASP A N 1
ATOM 1284 C CA . ASP A 1 177 ? 7.476 -6.001 -18.861 1.00 76.56 177 ASP A CA 1
ATOM 1285 C C . ASP A 1 177 ? 7.021 -4.533 -18.927 1.00 76.56 177 ASP A C 1
ATOM 1287 O O . ASP A 1 177 ? 7.117 -3.809 -17.937 1.00 76.56 177 ASP A O 1
ATOM 1291 N N . GLY A 1 178 ? 6.496 -4.089 -20.074 1.00 76.44 178 GLY A N 1
ATOM 1292 C CA . GLY A 1 178 ? 5.997 -2.725 -20.257 1.00 76.44 178 GLY A CA 1
ATOM 1293 C C . GLY A 1 178 ? 4.746 -2.437 -19.429 1.00 76.44 178 GLY A C 1
ATOM 1294 O O . GLY A 1 178 ? 4.649 -1.379 -18.813 1.00 76.44 178 GLY A O 1
ATOM 1295 N N . PHE A 1 179 ? 3.817 -3.391 -19.359 1.00 81.75 179 PHE A N 1
ATOM 1296 C CA . PHE A 1 179 ? 2.640 -3.323 -18.502 1.00 81.75 179 PHE A CA 1
ATOM 1297 C C . PHE A 1 179 ? 3.036 -3.318 -17.026 1.00 81.75 179 PHE A C 1
ATOM 1299 O O . PHE A 1 179 ? 2.515 -2.504 -16.273 1.00 81.75 179 PHE A O 1
ATOM 1306 N N . GLY A 1 180 ? 3.984 -4.167 -16.617 1.00 75.31 180 GLY A N 1
ATOM 1307 C CA . GLY A 1 180 ? 4.488 -4.189 -15.244 1.00 75.31 180 GLY A CA 1
ATOM 1308 C C . GLY A 1 180 ? 5.124 -2.860 -14.832 1.00 75.31 180 GLY A C 1
ATOM 1309 O O . GLY A 1 180 ? 4.871 -2.370 -13.733 1.00 75.31 180 GLY A O 1
ATOM 1310 N N . LEU A 1 181 ? 5.889 -2.235 -15.732 1.00 78.94 181 LEU A N 1
ATOM 1311 C CA . LEU A 1 181 ? 6.464 -0.910 -15.504 1.00 78.94 181 LEU A CA 1
ATOM 1312 C C . LEU A 1 181 ? 5.378 0.175 -15.451 1.00 78.94 181 LEU A C 1
ATOM 1314 O O . LEU A 1 181 ? 5.391 1.005 -14.550 1.00 78.94 181 LEU A O 1
ATOM 1318 N N . PHE A 1 182 ? 4.428 0.154 -16.388 1.00 79.75 182 PHE A N 1
ATOM 1319 C CA . PHE A 1 182 ? 3.312 1.098 -16.442 1.00 79.75 182 PHE A CA 1
ATOM 1320 C C . PHE A 1 182 ? 2.434 1.001 -15.189 1.00 79.75 182 PHE A C 1
ATOM 1322 O O . PHE A 1 182 ? 2.309 1.971 -14.456 1.00 79.75 182 PHE A O 1
ATOM 1329 N N . ALA A 1 183 ? 1.898 -0.180 -14.885 1.00 78.38 183 ALA A N 1
ATOM 1330 C CA . ALA A 1 183 ? 1.034 -0.404 -13.729 1.00 78.38 183 ALA A CA 1
ATOM 1331 C C . ALA A 1 183 ? 1.760 -0.212 -12.387 1.00 78.38 183 ALA A C 1
ATOM 1333 O O . ALA A 1 183 ? 1.117 0.096 -11.391 1.00 78.38 183 ALA A O 1
ATOM 1334 N N . GLY A 1 184 ? 3.083 -0.409 -12.346 1.00 74.12 184 GLY A N 1
ATOM 1335 C CA . GLY A 1 184 ? 3.891 -0.198 -11.145 1.00 74.12 184 GLY A CA 1
ATOM 1336 C C . GLY A 1 184 ? 4.317 1.253 -10.900 1.00 74.12 184 GLY A C 1
ATOM 1337 O O . GLY A 1 184 ? 4.726 1.568 -9.784 1.00 74.12 184 GLY A O 1
ATOM 1338 N N . THR A 1 185 ? 4.269 2.121 -11.918 1.00 74.31 185 THR A N 1
ATOM 1339 C CA . THR A 1 185 ? 4.713 3.529 -11.825 1.00 74.31 185 THR A CA 1
ATOM 1340 C C . THR A 1 185 ? 3.602 4.561 -12.030 1.00 74.31 185 THR A C 1
ATOM 1342 O O . THR A 1 185 ? 3.857 5.743 -11.781 1.00 74.31 185 THR A O 1
ATOM 1345 N N . ALA A 1 186 ? 2.421 4.125 -12.484 1.00 65.06 186 ALA A N 1
ATOM 1346 C CA . ALA A 1 186 ? 1.200 4.918 -12.647 1.00 65.06 186 ALA A CA 1
ATOM 1347 C C . ALA A 1 186 ? 0.466 5.127 -11.317 1.00 65.06 186 ALA A C 1
ATOM 1349 O O . ALA A 1 186 ? -0.085 6.238 -11.154 1.00 65.06 186 ALA A O 1
#

Foldseek 3Di:
DVVCQQQVQQQVVLVVLQPVLQVVCVVPVLLHSVLSSVVVVVVVVVVCPDCRSNVVNVVCCQPPVVVVVVVVVVVVDDPVVCVVVCVVLVVLLVVQLVVLLVVLVVCCVVVVPPAPLSVLLSQCLSQLDLVSSVVCCVVVVHDPVSSVVSVVVSSVVVSVCSVVLSVVCVVVVHDPVRSCSVSNRD

InterPro domains:
  IPR018383 Uncharacterised protein family UPF0324, prokaryote [PF03601] (10-185)
  IPR018383 Uncharacterised protein family UPF0324, prokaryote [PTHR30106] (7-186)

pLDDT: mean 81.9, std 6.05, range [54.34, 91.44]